Protein AF-A0A2V8AZS6-F1 (afdb_monomer)

Nearest PDB structures (foldseek):
  8u86-assembly1_A  TM=3.873E-01  e=1.190E+00  Homo sapiens
  9ceo-assembly1_I  TM=1.551E-01  e=9.868E+00  Caulobacter vibrioides NA1000

Radius of gyration: 21.49 Å; Cα contacts (8 Å, |Δi|>4): 278; chains: 1; bounding box: 56×34×66 Å

Solvent-accessible surface area (backbone atoms only — not comparable to full-atom values): 15026 Å² total; per-residue (Å²): 110,68,68,33,53,53,41,44,53,50,49,56,51,32,51,48,51,28,50,55,46,45,50,54,53,52,51,55,35,70,66,14,47,87,57,78,59,74,75,66,51,70,63,27,50,56,48,30,49,39,45,60,77,64,29,42,62,50,24,75,79,40,52,69,65,20,51,23,48,47,35,37,54,54,28,54,61,66,42,46,63,57,51,52,46,54,50,32,36,47,57,67,74,47,75,55,73,84,37,72,66,42,49,53,52,55,58,67,42,50,65,40,37,54,42,23,39,54,15,40,50,54,52,45,46,41,55,76,70,66,48,55,77,51,56,52,95,64,72,62,63,68,62,50,54,49,39,52,48,55,43,47,44,34,50,41,58,62,41,57,83,74,34,56,59,93,38,71,70,17,42,51,40,52,52,50,38,51,51,50,50,46,51,46,53,32,42,28,59,74,39,52,58,24,21,77,71,41,38,61,56,49,52,40,50,47,72,93,60,84,79,85,78,77,86,81,51,80,92,82,47,88,84,77,73,91,49,64,71,63,36,37,19,49,56,51,51,50,27,54,34,48,65,65,72,24,60,63,34,76,71,27,68,53,36,73,70,73,42,90,62,47,63,48,58,53,40,50,52,54,34,60,77,71,108

Structure (mmCIF, N/CA/C/O backbone):
data_AF-A0A2V8AZS6-F1
#
_entry.id   AF-A0A2V8AZS6-F1
#
loop_
_atom_site.group_PDB
_atom_site.id
_atom_site.type_symbol
_atom_site.label_atom_id
_atom_site.label_alt_id
_atom_site.label_comp_id
_atom_site.label_asym_id
_atom_site.label_entity_id
_atom_site.label_seq_id
_atom_site.pdbx_PDB_ins_code
_atom_site.Cartn_x
_atom_site.Cartn_y
_atom_site.Cartn_z
_atom_site.occupancy
_atom_site.B_iso_or_equiv
_atom_site.auth_seq_id
_atom_site.auth_comp_id
_atom_site.auth_asym_id
_atom_site.auth_atom_id
_atom_site.pdbx_PDB_model_num
ATOM 1 N N . MET A 1 1 ? 24.125 9.381 -18.668 1.00 81.00 1 MET A N 1
ATOM 2 C CA . MET A 1 1 ? 24.351 10.185 -17.443 1.00 81.00 1 MET A CA 1
ATOM 3 C C . MET A 1 1 ? 23.140 11.038 -17.073 1.00 81.00 1 MET A C 1
ATOM 5 O O . MET A 1 1 ? 22.644 10.861 -15.973 1.00 81.00 1 MET A O 1
ATOM 9 N N . ILE A 1 2 ? 22.605 11.886 -17.966 1.00 93.19 2 ILE A N 1
ATOM 10 C CA . ILE A 1 2 ? 21.431 12.736 -17.656 1.00 93.19 2 ILE A CA 1
ATOM 11 C C . ILE A 1 2 ? 20.206 11.939 -17.150 1.00 93.19 2 ILE A C 1
ATOM 13 O O . ILE A 1 2 ? 19.691 12.303 -16.096 1.00 93.19 2 ILE A O 1
ATOM 17 N N . PRO A 1 3 ? 19.765 10.834 -17.794 1.00 93.56 3 PRO A N 1
ATOM 18 C CA . PRO A 1 3 ? 18.590 10.081 -17.331 1.00 93.56 3 PRO A CA 1
ATOM 19 C C . PRO A 1 3 ? 18.745 9.529 -15.907 1.00 93.56 3 PRO A C 1
ATOM 21 O O . PRO A 1 3 ? 17.814 9.592 -15.114 1.00 93.56 3 PRO A O 1
ATOM 24 N N . VAL A 1 4 ? 19.949 9.063 -15.564 1.00 96.19 4 VAL A N 1
ATOM 25 C CA . VAL A 1 4 ? 20.281 8.550 -14.227 1.00 96.19 4 VAL A CA 1
ATOM 26 C C . VAL A 1 4 ? 20.228 9.667 -13.185 1.00 96.19 4 VAL A C 1
ATOM 28 O O . VAL A 1 4 ? 19.645 9.482 -12.123 1.00 96.19 4 VAL A O 1
ATOM 31 N N . LEU A 1 5 ? 20.773 10.851 -13.490 1.00 97.19 5 LEU A N 1
ATOM 32 C CA . LEU A 1 5 ? 20.708 12.007 -12.584 1.00 97.19 5 LEU A CA 1
ATOM 33 C C . LEU A 1 5 ? 19.267 12.469 -12.345 1.00 97.19 5 LEU A C 1
ATOM 35 O O . LEU A 1 5 ? 18.890 12.747 -11.208 1.00 97.19 5 LEU A O 1
ATOM 39 N N . VAL A 1 6 ? 18.450 12.508 -13.402 1.00 97.69 6 VAL A N 1
ATOM 40 C CA . VAL A 1 6 ? 17.016 12.808 -13.290 1.00 97.69 6 VAL A CA 1
ATOM 41 C C . VAL A 1 6 ? 16.320 11.762 -12.420 1.00 97.69 6 VAL A C 1
ATOM 43 O O . VAL A 1 6 ? 15.543 12.123 -11.538 1.00 97.69 6 VAL A O 1
ATOM 46 N N . PHE A 1 7 ? 16.626 10.478 -12.617 1.00 97.56 7 PHE A N 1
ATOM 47 C CA . PHE A 1 7 ? 16.038 9.406 -11.822 1.00 97.56 7 PHE A CA 1
ATOM 48 C C . PHE A 1 7 ? 16.417 9.504 -10.340 1.00 97.56 7 PHE A C 1
ATOM 50 O O . PHE A 1 7 ? 15.541 9.406 -9.485 1.00 97.56 7 PHE A O 1
ATOM 57 N N . TRP A 1 8 ? 17.687 9.782 -10.029 1.00 97.75 8 TRP A N 1
ATOM 58 C CA . TRP A 1 8 ? 18.148 10.045 -8.662 1.00 97.75 8 TRP A CA 1
ATOM 59 C C . TRP A 1 8 ? 17.422 11.220 -8.017 1.00 97.75 8 TRP A C 1
ATOM 61 O O . TRP A 1 8 ? 16.952 11.098 -6.887 1.00 97.75 8 TRP A O 1
ATOM 71 N N . LEU A 1 9 ? 17.301 12.341 -8.732 1.00 98.00 9 LEU A N 1
ATOM 72 C CA . LEU A 1 9 ? 16.597 13.520 -8.236 1.00 98.00 9 LEU A CA 1
ATOM 73 C C . LEU A 1 9 ? 15.145 13.180 -7.879 1.00 98.00 9 LEU A C 1
ATOM 75 O O . LEU A 1 9 ? 14.698 13.473 -6.771 1.00 98.00 9 LEU A O 1
ATOM 79 N N . LEU A 1 10 ? 14.426 12.519 -8.790 1.00 98.00 10 LEU A N 1
ATOM 80 C CA . LEU A 1 10 ? 13.051 12.086 -8.546 1.00 98.00 10 LEU A CA 1
ATOM 81 C C . LEU A 1 10 ? 12.988 11.116 -7.363 1.00 98.00 10 LEU A C 1
ATOM 83 O O . LEU A 1 10 ? 12.191 11.318 -6.451 1.00 98.00 10 LEU A O 1
ATOM 87 N N . PHE A 1 11 ? 13.853 10.104 -7.331 1.00 97.44 11 PHE A N 1
ATOM 88 C CA . PHE A 1 11 ? 13.894 9.131 -6.246 1.00 97.44 11 PHE A CA 1
ATOM 89 C C . PHE A 1 11 ? 14.060 9.804 -4.879 1.00 97.44 11 PHE A C 1
ATOM 91 O O . PHE A 1 11 ? 13.261 9.535 -3.985 1.00 97.44 11 PHE A O 1
ATOM 98 N N . VAL A 1 12 ? 15.018 10.729 -4.737 1.00 97.88 12 VAL A N 1
ATOM 99 C CA . VAL A 1 12 ? 15.258 11.486 -3.496 1.00 97.88 12 VAL A CA 1
ATOM 100 C C . VAL A 1 12 ? 14.040 12.329 -3.099 1.00 97.88 12 VAL A C 1
ATOM 102 O O . VAL A 1 12 ? 13.664 12.351 -1.926 1.00 97.88 12 VAL A O 1
ATOM 105 N N . ILE A 1 13 ? 13.377 12.978 -4.060 1.00 97.88 13 ILE A N 1
ATOM 106 C CA . ILE A 1 13 ? 12.158 13.758 -3.802 1.00 97.88 13 ILE A CA 1
ATOM 107 C C . ILE A 1 13 ? 11.032 12.850 -3.285 1.00 97.88 13 ILE A C 1
ATOM 109 O O . ILE A 1 13 ? 10.447 13.122 -2.234 1.00 97.88 13 ILE A O 1
ATOM 113 N N . PHE A 1 14 ? 10.735 11.756 -3.991 1.00 97.75 14 PHE A N 1
ATOM 114 C CA . PHE A 1 14 ? 9.623 10.870 -3.645 1.00 97.75 14 PHE A CA 1
ATOM 115 C C . PHE A 1 14 ? 9.885 10.078 -2.356 1.00 97.75 14 PHE A C 1
ATOM 117 O O . PHE A 1 14 ? 8.966 9.929 -1.548 1.00 97.75 14 PHE A O 1
ATOM 124 N N . ILE A 1 15 ? 11.119 9.617 -2.107 1.00 96.38 15 ILE A N 1
ATOM 125 C CA . ILE A 1 15 ? 11.465 8.935 -0.849 1.00 96.38 15 ILE A CA 1
ATOM 126 C C . ILE A 1 15 ? 11.462 9.910 0.332 1.00 96.38 15 ILE A C 1
ATOM 128 O O . ILE A 1 15 ? 11.002 9.551 1.414 1.00 96.38 15 ILE A O 1
ATOM 132 N N . GLY A 1 16 ? 11.890 11.161 0.128 1.00 97.06 16 GLY A N 1
ATOM 133 C CA . GLY A 1 16 ? 11.791 12.218 1.132 1.00 97.06 16 GLY A CA 1
ATOM 134 C C . GLY A 1 16 ? 10.335 12.524 1.491 1.00 97.06 16 GLY A C 1
ATOM 135 O O . GLY A 1 16 ? 9.981 12.565 2.671 1.00 97.06 16 GLY A O 1
ATOM 136 N N . ALA A 1 17 ? 9.464 12.649 0.484 1.00 96.56 17 ALA A N 1
ATOM 137 C CA . ALA A 1 17 ? 8.027 12.825 0.682 1.00 96.56 17 ALA A CA 1
ATOM 138 C C . ALA A 1 17 ? 7.394 11.626 1.408 1.00 96.56 17 ALA A C 1
ATOM 140 O O . ALA A 1 17 ? 6.598 11.815 2.329 1.00 96.56 17 ALA A O 1
ATOM 141 N N . PHE A 1 18 ? 7.763 10.396 1.040 1.00 95.75 18 PHE A N 1
ATOM 142 C CA . PHE A 1 18 ? 7.337 9.187 1.745 1.00 95.75 18 PHE A CA 1
ATOM 143 C C . PHE A 1 18 ? 7.766 9.218 3.219 1.00 95.75 18 PHE A C 1
ATOM 145 O O . PHE A 1 18 ? 6.928 9.087 4.113 1.00 95.75 18 PHE A O 1
ATOM 152 N N . ALA A 1 19 ? 9.053 9.460 3.483 1.00 96.19 19 ALA A N 1
ATOM 153 C CA . ALA A 1 19 ? 9.620 9.466 4.827 1.00 96.19 19 ALA A CA 1
ATOM 154 C C . ALA A 1 19 ? 8.982 10.540 5.719 1.00 96.19 19 ALA A C 1
ATOM 156 O O . ALA A 1 19 ? 8.618 10.252 6.858 1.00 96.19 19 ALA A O 1
ATOM 157 N N . ALA A 1 20 ? 8.768 11.753 5.199 1.00 95.81 20 ALA A N 1
ATOM 158 C CA . ALA A 1 20 ? 8.112 12.833 5.934 1.00 95.81 20 ALA A CA 1
ATOM 159 C C . ALA A 1 20 ? 6.675 12.466 6.345 1.00 95.81 20 ALA A C 1
ATOM 161 O O . ALA A 1 20 ? 6.245 12.734 7.470 1.00 95.81 20 ALA A O 1
ATOM 162 N N . GLN A 1 21 ? 5.933 11.815 5.449 1.00 94.75 21 GLN A N 1
ATOM 163 C CA . GLN A 1 21 ? 4.554 11.406 5.698 1.00 94.75 21 GLN A CA 1
ATOM 164 C C . GLN A 1 21 ? 4.431 10.233 6.670 1.00 94.75 21 GLN A C 1
ATOM 166 O O . GLN A 1 21 ? 3.505 10.214 7.488 1.00 94.75 21 GLN A O 1
ATOM 171 N N . VAL A 1 22 ? 5.355 9.274 6.601 1.00 94.62 22 VAL A N 1
ATOM 172 C CA . VAL A 1 22 ? 5.460 8.194 7.587 1.00 94.62 22 VAL A CA 1
ATOM 173 C C . VAL A 1 22 ? 5.840 8.775 8.947 1.00 94.62 22 VAL A C 1
ATOM 175 O O . VAL A 1 22 ? 5.171 8.485 9.936 1.00 94.62 22 VAL A O 1
ATOM 178 N N . ALA A 1 23 ? 6.835 9.664 9.003 1.00 95.38 23 ALA A N 1
ATOM 179 C CA . ALA A 1 23 ? 7.272 10.300 10.242 1.00 95.38 23 ALA A CA 1
ATOM 180 C C . ALA A 1 23 ? 6.139 11.079 10.927 1.00 95.38 23 ALA A C 1
ATOM 182 O O . ALA A 1 23 ? 5.989 10.980 12.142 1.00 95.38 23 ALA A O 1
ATOM 183 N N . ARG A 1 24 ? 5.301 11.803 10.168 1.00 94.06 24 ARG A N 1
ATOM 184 C CA . ARG A 1 24 ? 4.122 12.496 10.718 1.00 94.06 24 ARG A CA 1
ATOM 185 C C . ARG A 1 24 ? 3.170 11.526 11.425 1.00 94.06 24 ARG A C 1
ATOM 187 O O . ARG A 1 24 ? 2.795 11.770 12.566 1.00 94.06 24 ARG A O 1
ATOM 194 N N . ARG A 1 25 ? 2.835 10.405 10.782 1.00 93.69 25 ARG A N 1
ATOM 195 C CA . ARG A 1 25 ? 1.920 9.389 11.336 1.00 93.69 25 ARG A CA 1
ATOM 196 C C . ARG A 1 25 ? 2.516 8.668 12.540 1.00 93.69 25 ARG A C 1
ATOM 198 O O . ARG A 1 25 ? 1.833 8.484 13.540 1.00 93.69 25 ARG A O 1
ATOM 205 N N . VAL A 1 26 ? 3.802 8.325 12.477 1.00 93.94 26 VAL A N 1
ATOM 206 C CA . VAL A 1 26 ? 4.524 7.719 13.604 1.00 93.94 26 VAL A CA 1
ATOM 207 C C . VAL A 1 26 ? 4.550 8.663 14.807 1.00 93.94 26 VAL A C 1
ATOM 209 O O . VAL A 1 26 ? 4.284 8.219 15.917 1.00 93.94 26 VAL A O 1
ATOM 212 N N . ARG A 1 27 ? 4.787 9.968 14.609 1.00 95.62 27 ARG A N 1
ATOM 213 C CA . ARG A 1 27 ? 4.737 10.958 15.701 1.00 95.62 27 ARG A CA 1
ATOM 214 C C . ARG A 1 27 ? 3.369 11.009 16.380 1.00 95.62 27 ARG A C 1
ATOM 216 O O . ARG A 1 27 ? 3.329 11.072 17.601 1.00 95.62 27 ARG A O 1
ATOM 223 N N . LEU A 1 28 ? 2.275 10.935 15.620 1.00 94.69 28 LEU A N 1
ATOM 224 C CA . LEU A 1 28 ? 0.918 10.903 16.183 1.00 94.69 28 LEU A CA 1
ATOM 225 C C . LEU A 1 28 ? 0.679 9.645 17.026 1.00 94.69 28 LEU A C 1
ATOM 227 O O . LEU A 1 28 ? 0.157 9.736 18.131 1.00 94.69 28 LEU A O 1
ATOM 231 N N . ILE A 1 29 ? 1.124 8.482 16.542 1.00 94.19 29 ILE A N 1
ATOM 232 C CA . ILE A 1 29 ? 1.019 7.215 17.281 1.00 94.19 29 ILE A CA 1
ATOM 233 C C . ILE A 1 29 ? 1.839 7.259 18.579 1.00 94.19 29 ILE A C 1
ATOM 235 O O . ILE A 1 29 ? 1.382 6.760 19.602 1.00 94.19 29 ILE A O 1
ATOM 239 N N . LEU A 1 30 ? 3.039 7.847 18.540 1.00 94.56 30 LEU A N 1
ATOM 240 C CA . LEU A 1 30 ? 3.927 7.957 19.703 1.00 94.56 30 LEU A CA 1
ATOM 241 C C . LEU A 1 30 ? 3.480 9.023 20.714 1.00 94.56 30 LEU A C 1
ATOM 243 O O . LEU A 1 30 ? 3.842 8.927 21.882 1.00 94.56 30 LEU A O 1
ATOM 247 N N . ALA A 1 31 ? 2.731 10.039 20.280 1.00 95.31 31 ALA A N 1
ATOM 248 C CA . ALA A 1 31 ? 2.201 11.084 21.156 1.00 95.31 31 ALA A CA 1
ATOM 249 C C . ALA A 1 31 ? 0.930 10.653 21.913 1.00 95.31 31 ALA A C 1
ATOM 251 O O . ALA A 1 31 ? 0.584 11.266 22.923 1.00 95.31 31 ALA A O 1
ATOM 252 N N . ALA A 1 32 ? 0.246 9.613 21.435 1.00 95.19 32 ALA A N 1
ATOM 253 C CA . ALA A 1 32 ? -0.908 9.009 22.087 1.00 95.19 32 ALA A CA 1
ATOM 254 C C . ALA A 1 32 ? -0.497 8.103 23.270 1.00 95.19 32 ALA A C 1
ATOM 256 O O . ALA A 1 32 ? 0.543 7.439 23.194 1.00 95.19 32 ALA A O 1
ATOM 257 N N . PRO A 1 33 ? -1.306 8.003 24.347 1.00 94.25 33 PRO A N 1
ATOM 258 C CA . PRO A 1 33 ? -1.068 7.053 25.431 1.00 94.25 33 PRO A CA 1
ATOM 259 C C . PRO A 1 33 ? -0.883 5.628 24.911 1.00 94.25 33 PRO A C 1
ATOM 261 O O . PRO A 1 33 ? -1.667 5.141 24.095 1.00 94.25 33 PRO A O 1
ATOM 264 N N . ASN A 1 34 ? 0.157 4.940 25.380 1.00 94.75 34 ASN A N 1
ATOM 265 C CA . ASN A 1 34 ? 0.472 3.610 24.878 1.00 94.75 34 ASN A CA 1
ATOM 266 C C . ASN A 1 34 ? -0.563 2.576 25.348 1.00 94.75 34 ASN A C 1
ATOM 268 O O . ASN A 1 34 ? -0.578 2.187 26.513 1.00 94.75 34 ASN A O 1
ATOM 272 N N . THR A 1 35 ? -1.381 2.084 24.419 1.00 91.94 35 THR A N 1
ATOM 273 C CA . THR A 1 35 ? -2.387 1.040 24.664 1.00 91.94 35 THR A CA 1
ATOM 274 C C . THR A 1 35 ? -2.094 -0.244 23.885 1.00 91.94 35 THR A C 1
ATOM 276 O O . THR A 1 35 ? -2.991 -1.058 23.649 1.00 91.94 35 THR A O 1
ATOM 279 N N . PHE A 1 36 ? -0.855 -0.434 23.423 1.00 93.06 36 PHE A N 1
ATOM 280 C CA . PHE A 1 36 ? -0.464 -1.658 22.734 1.00 93.06 36 PHE A CA 1
ATOM 281 C C . PHE A 1 36 ? -0.379 -2.837 23.704 1.00 93.06 36 PHE A C 1
ATOM 283 O O . PHE A 1 36 ? 0.217 -2.746 24.773 1.00 93.06 36 PHE A O 1
ATOM 290 N N . ASN A 1 37 ? -0.945 -3.971 23.292 1.00 90.12 37 ASN A N 1
ATOM 291 C CA . ASN A 1 37 ? -0.900 -5.216 24.045 1.00 90.12 37 ASN A CA 1
ATOM 292 C C . ASN A 1 37 ? -0.522 -6.373 23.109 1.00 90.12 37 ASN A C 1
ATOM 294 O O . ASN A 1 37 ? -1.102 -6.528 22.029 1.00 90.12 37 ASN A O 1
ATOM 298 N N . VAL A 1 38 ? 0.466 -7.160 23.537 1.00 93.06 38 VAL A N 1
ATOM 299 C CA . VAL A 1 38 ? 1.049 -8.298 22.812 1.00 93.06 38 VAL A CA 1
ATOM 300 C C . VAL A 1 38 ? 0.931 -9.612 23.595 1.00 93.06 38 VAL A C 1
ATOM 302 O O . VAL A 1 38 ? 1.671 -10.556 23.339 1.00 93.06 38 VAL A O 1
ATOM 305 N N . ASP A 1 39 ? -0.002 -9.695 24.546 1.00 91.62 39 ASP A N 1
ATOM 306 C CA . ASP A 1 39 ? -0.352 -10.932 25.246 1.00 91.62 39 ASP A CA 1
ATOM 307 C C . ASP A 1 39 ? -0.732 -12.061 24.271 1.00 91.62 39 ASP A C 1
ATOM 309 O O . ASP A 1 39 ? -1.107 -11.823 23.125 1.00 91.62 39 ASP A O 1
ATOM 313 N N . ARG A 1 40 ? -0.671 -13.323 24.713 1.00 92.56 40 ARG A N 1
ATOM 314 C CA . ARG A 1 40 ? -1.147 -14.478 23.917 1.00 92.56 40 ARG A CA 1
ATOM 315 C C . ARG A 1 40 ? -0.587 -14.505 22.484 1.00 92.56 40 ARG A C 1
ATOM 317 O O . ARG A 1 40 ? -1.317 -14.717 21.510 1.00 92.56 40 ARG A O 1
ATOM 324 N N . ILE A 1 41 ? 0.731 -14.329 22.366 1.00 95.06 41 ILE A N 1
ATOM 325 C CA . ILE A 1 41 ? 1.463 -14.215 21.093 1.00 95.06 41 ILE A CA 1
ATOM 326 C C . ILE A 1 41 ? 1.103 -15.334 20.108 1.00 95.06 41 ILE A C 1
ATOM 328 O O . ILE A 1 41 ? 0.863 -15.048 18.940 1.00 95.06 41 ILE A O 1
ATOM 332 N N . ALA A 1 42 ? 0.993 -16.588 20.561 1.00 95.19 42 ALA A N 1
ATOM 333 C CA . ALA A 1 42 ? 0.664 -17.721 19.689 1.00 95.19 42 ALA A CA 1
ATOM 334 C C . ALA A 1 42 ? -0.697 -17.559 18.981 1.00 95.19 42 ALA A C 1
ATOM 336 O O . ALA A 1 42 ? -0.810 -17.785 17.776 1.00 95.19 42 ALA A O 1
ATOM 337 N N . VAL A 1 43 ? -1.721 -17.093 19.705 1.00 94.38 43 VAL A N 1
ATOM 338 C CA . VAL A 1 43 ? -3.063 -16.848 19.148 1.00 94.38 43 VAL A CA 1
ATOM 339 C C . VAL A 1 43 ? -3.026 -15.693 18.146 1.00 94.38 43 VAL A C 1
ATOM 341 O O . VAL A 1 43 ? -3.629 -15.772 17.071 1.00 94.38 43 VAL A O 1
ATOM 344 N N . ARG A 1 44 ? -2.291 -14.624 18.472 1.00 95.19 44 ARG A N 1
ATOM 345 C CA . ARG A 1 44 ? -2.115 -13.456 17.597 1.00 95.19 44 ARG A CA 1
ATOM 346 C C . ARG A 1 44 ? -1.348 -13.809 16.327 1.00 95.19 44 ARG A C 1
ATOM 348 O O . ARG A 1 44 ? -1.780 -13.418 15.249 1.00 95.19 44 ARG A O 1
ATOM 355 N N . ALA A 1 45 ? -0.277 -14.593 16.434 1.00 96.00 45 ALA A N 1
ATOM 356 C CA . ALA A 1 45 ? 0.518 -15.065 15.305 1.00 96.00 45 ALA A CA 1
ATOM 357 C C . ALA A 1 45 ? -0.297 -15.979 14.378 1.00 96.00 45 ALA A C 1
ATOM 359 O O . ALA A 1 45 ? -0.295 -15.775 13.167 1.00 96.00 45 ALA A O 1
ATOM 360 N N . GLY A 1 46 ? -1.069 -16.924 14.930 1.00 96.31 46 GLY A N 1
ATOM 361 C CA . GLY A 1 46 ? -1.961 -17.776 14.135 1.00 96.31 46 GLY A CA 1
ATOM 362 C C . GLY A 1 46 ? -3.016 -16.970 13.370 1.00 96.31 46 GLY A C 1
ATOM 363 O O . GLY A 1 46 ? -3.235 -17.193 12.177 1.00 96.31 46 GLY A O 1
ATOM 364 N N . ARG A 1 47 ? -3.626 -15.970 14.024 1.00 95.44 47 ARG A N 1
ATOM 365 C CA . ARG A 1 47 ? -4.538 -15.023 13.365 1.00 95.44 47 ARG A CA 1
ATOM 366 C C . ARG A 1 47 ? -3.829 -14.212 12.289 1.00 95.44 47 ARG A C 1
ATOM 368 O O . ARG A 1 47 ? -4.369 -14.069 11.201 1.00 95.44 47 ARG A O 1
ATOM 375 N N . TRP A 1 48 ? -2.647 -13.687 12.589 1.00 96.38 48 TRP A N 1
ATOM 376 C CA . TRP A 1 48 ? -1.859 -12.889 11.660 1.00 96.38 48 TRP A CA 1
ATOM 377 C C . TRP A 1 48 ? -1.535 -13.675 10.391 1.00 96.38 48 TRP A C 1
ATOM 379 O O . TRP A 1 48 ? -1.816 -13.197 9.298 1.00 96.38 48 TRP A O 1
ATOM 389 N N . LEU A 1 49 ? -1.053 -14.914 10.522 1.00 96.94 49 LEU A N 1
ATOM 390 C CA . LEU A 1 49 ? -0.776 -15.788 9.379 1.00 96.94 49 LEU A CA 1
ATOM 391 C C .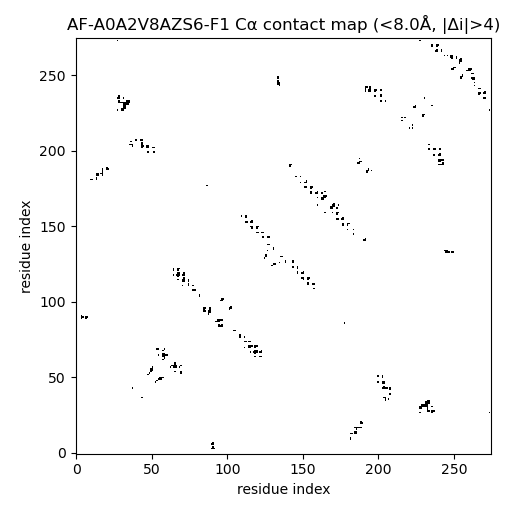 LEU A 1 49 ? -2.038 -16.026 8.540 1.00 96.94 49 LEU A C 1
ATOM 393 O O . LEU A 1 49 ? -2.014 -15.855 7.322 1.00 96.94 49 LEU A O 1
ATOM 397 N N . GLY A 1 50 ? -3.156 -16.369 9.187 1.00 96.94 50 GLY A N 1
ATOM 398 C CA . GLY A 1 50 ? -4.425 -16.609 8.501 1.00 96.94 50 GLY A CA 1
ATOM 399 C C . GLY A 1 50 ? -4.986 -15.369 7.800 1.00 96.94 50 GLY A C 1
ATOM 400 O O . GLY A 1 50 ? -5.408 -15.443 6.647 1.00 96.94 50 GLY A O 1
ATOM 401 N N . ASP A 1 51 ? -4.996 -14.224 8.475 1.00 95.56 51 ASP A N 1
ATOM 402 C CA . ASP A 1 51 ? -5.678 -13.021 7.997 1.00 95.56 51 ASP A CA 1
ATOM 403 C C . ASP A 1 51 ? -4.806 -12.168 7.064 1.00 95.56 51 ASP A C 1
ATOM 405 O O . ASP A 1 51 ? -5.351 -11.536 6.161 1.00 95.56 51 ASP A O 1
ATOM 409 N N . VAL A 1 52 ? -3.478 -12.168 7.233 1.00 95.69 52 VAL A N 1
ATOM 410 C CA . VAL A 1 52 ? -2.543 -11.376 6.414 1.00 95.69 52 VAL A CA 1
ATOM 411 C C . VAL A 1 52 ? -2.064 -12.170 5.201 1.00 95.69 52 VAL A C 1
ATOM 413 O O . VAL A 1 52 ? -2.306 -11.745 4.072 1.00 95.69 52 VAL A O 1
ATOM 416 N N . LEU A 1 53 ? -1.426 -13.330 5.407 1.00 95.75 53 LEU A N 1
ATOM 417 C CA . LEU A 1 53 ? -0.853 -14.110 4.301 1.00 95.75 53 LEU A CA 1
ATOM 418 C C . LEU A 1 53 ? -1.941 -14.837 3.508 1.00 95.75 53 LEU A C 1
ATOM 420 O O . LEU A 1 53 ? -2.015 -14.717 2.287 1.00 95.75 53 LEU A O 1
ATOM 424 N N . PHE A 1 54 ? -2.826 -15.555 4.201 1.00 96.12 54 PHE A N 1
ATOM 425 C CA . PHE A 1 54 ? -3.883 -16.328 3.543 1.00 96.12 54 PHE A CA 1
ATOM 426 C C . PHE A 1 54 ? -5.148 -15.519 3.255 1.00 96.12 54 PHE A C 1
ATOM 428 O O . PHE A 1 54 ? -6.094 -16.062 2.687 1.00 96.12 54 PHE A O 1
ATOM 435 N N . GLN A 1 55 ? -5.189 -14.232 3.631 1.00 95.12 55 GLN A N 1
ATOM 436 C CA . GLN A 1 55 ? -6.336 -13.344 3.397 1.00 95.12 55 GLN A CA 1
ATOM 437 C C . GLN A 1 55 ? -7.669 -13.956 3.883 1.00 95.12 55 GLN A C 1
ATOM 439 O O . GLN A 1 55 ? -8.742 -13.618 3.371 1.00 95.12 55 GLN A O 1
ATOM 444 N N . ARG A 1 56 ? -7.617 -14.862 4.877 1.00 95.12 56 ARG A N 1
ATOM 445 C CA . ARG A 1 56 ? -8.712 -15.763 5.272 1.00 95.12 56 ARG A CA 1
ATOM 446 C C . ARG A 1 56 ? -9.987 -14.986 5.548 1.00 95.12 56 ARG A C 1
ATOM 448 O O . ARG A 1 56 ? -11.025 -15.252 4.948 1.00 95.12 56 ARG A O 1
ATOM 455 N N . ARG A 1 57 ? -9.910 -13.984 6.422 1.00 90.75 57 ARG A N 1
ATOM 456 C CA . ARG A 1 57 ? -11.055 -13.137 6.768 1.00 90.75 57 ARG A CA 1
ATOM 457 C C . ARG A 1 57 ? -11.567 -12.313 5.587 1.00 90.75 57 ARG A C 1
ATOM 459 O O . ARG A 1 57 ? -12.774 -12.109 5.438 1.00 90.75 57 ARG A O 1
ATOM 466 N N . THR A 1 58 ? -10.666 -11.829 4.735 1.00 91.50 58 THR A N 1
ATOM 467 C CA . THR A 1 58 ? -11.040 -11.018 3.576 1.00 91.50 58 THR A CA 1
ATOM 468 C C . THR A 1 58 ? -11.877 -11.832 2.591 1.00 91.50 58 THR A C 1
ATOM 470 O O . THR A 1 58 ? -12.915 -11.333 2.149 1.00 91.50 58 THR A O 1
ATOM 473 N N . ILE A 1 59 ? -11.456 -13.074 2.326 1.00 95.69 59 ILE A N 1
ATOM 474 C CA . ILE A 1 59 ? -12.090 -14.032 1.412 1.00 95.69 59 ILE A CA 1
ATOM 475 C C . ILE A 1 59 ? -13.385 -14.595 2.002 1.00 95.69 59 ILE A C 1
ATOM 477 O O . ILE A 1 59 ? -14.419 -14.514 1.349 1.00 95.69 59 ILE A O 1
ATOM 481 N N . LEU A 1 60 ? -13.365 -15.106 3.237 1.00 94.25 60 LEU A N 1
ATOM 482 C CA . LEU A 1 60 ? -14.531 -15.783 3.822 1.00 94.25 60 LEU A CA 1
ATOM 483 C C . LEU A 1 60 ? -15.742 -14.859 3.989 1.00 94.25 60 LEU A C 1
ATOM 485 O O . LEU A 1 60 ? -16.864 -15.270 3.721 1.00 94.25 60 LEU A O 1
ATOM 489 N N . GLU A 1 61 ? -15.538 -13.605 4.401 1.00 90.44 61 GLU A N 1
ATOM 490 C CA . GLU A 1 61 ? -16.661 -12.676 4.587 1.00 90.44 61 GLU A CA 1
ATOM 491 C C . GLU A 1 61 ? -17.178 -12.098 3.256 1.00 90.44 61 GLU A C 1
ATOM 493 O O . GLU A 1 61 ? -18.338 -11.700 3.167 1.00 90.44 61 GLU A O 1
ATOM 498 N N . ARG A 1 62 ? -16.323 -11.973 2.226 1.00 91.44 62 ARG A N 1
ATOM 499 C CA . ARG A 1 62 ? -16.695 -11.422 0.909 1.00 91.44 62 ARG A CA 1
ATOM 500 C C . ARG A 1 62 ? -15.882 -12.089 -0.215 1.00 91.44 62 ARG A C 1
ATOM 502 O O . ARG A 1 62 ? -14.890 -11.500 -0.650 1.00 91.44 62 ARG A O 1
ATOM 509 N N . PRO A 1 63 ? -16.314 -13.252 -0.739 1.00 94.06 63 PRO A N 1
ATOM 510 C CA . PRO A 1 63 ? -15.497 -14.090 -1.622 1.00 94.06 63 PRO A CA 1
ATOM 511 C C . PRO A 1 63 ? -14.958 -13.376 -2.862 1.00 94.06 63 PRO A C 1
ATOM 513 O O . PRO A 1 63 ? -13.752 -13.352 -3.072 1.00 94.06 63 PRO A O 1
ATOM 516 N N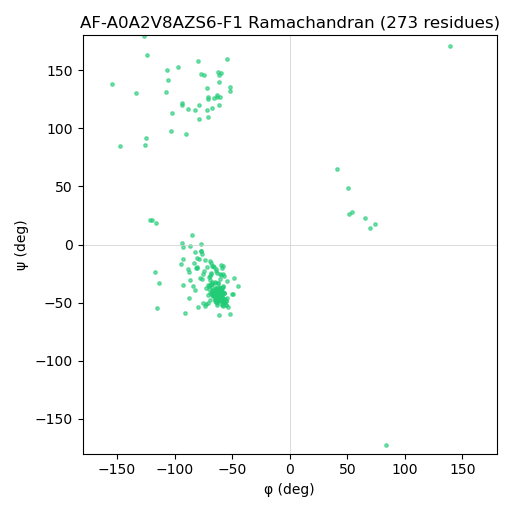 . ILE A 1 64 ? -15.821 -12.716 -3.642 1.00 94.00 64 ILE A N 1
ATOM 517 C CA . ILE A 1 64 ? -15.419 -12.067 -4.902 1.00 94.00 64 ILE A CA 1
ATOM 518 C C . ILE A 1 64 ? -14.371 -10.959 -4.681 1.00 94.00 64 ILE A C 1
ATOM 520 O O . ILE A 1 64 ? -13.260 -11.076 -5.203 1.00 94.00 64 ILE A O 1
ATOM 524 N N . PRO A 1 65 ? -14.648 -9.888 -3.903 1.00 93.75 65 PRO A N 1
ATOM 525 C CA . PRO A 1 65 ? -13.643 -8.854 -3.672 1.00 93.75 65 PRO A CA 1
ATOM 526 C C . PRO A 1 65 ? -12.469 -9.358 -2.823 1.00 93.75 65 PRO A C 1
ATOM 528 O O . PRO A 1 65 ? -11.389 -8.787 -2.909 1.00 93.75 65 PRO A O 1
ATOM 531 N N . GLY A 1 66 ? -12.655 -10.398 -2.006 1.00 95.31 66 GLY A N 1
ATOM 532 C CA . GLY A 1 66 ? -11.587 -10.987 -1.206 1.00 95.31 66 GLY A CA 1
ATOM 533 C C . GLY A 1 66 ? -10.570 -11.752 -2.044 1.00 95.31 66 GLY A C 1
ATOM 534 O O . GLY A 1 66 ? -9.375 -11.547 -1.859 1.00 95.31 66 GLY A O 1
ATOM 535 N N . VAL A 1 67 ? -11.021 -12.555 -3.010 1.00 97.69 67 VAL A N 1
ATOM 536 C CA . VAL A 1 67 ? -10.137 -13.211 -3.985 1.00 97.69 67 VAL A CA 1
ATOM 537 C C . VAL A 1 67 ? -9.456 -12.163 -4.858 1.00 97.69 67 VAL A C 1
ATOM 539 O O . VAL A 1 67 ? -8.237 -12.192 -4.986 1.00 97.69 67 VAL A O 1
ATOM 542 N N . ALA A 1 68 ? -10.200 -11.182 -5.379 1.00 97.69 68 ALA A N 1
ATOM 543 C CA . ALA A 1 68 ? -9.616 -10.091 -6.161 1.00 97.69 68 ALA A CA 1
ATOM 544 C C . ALA A 1 68 ? -8.527 -9.329 -5.378 1.00 97.69 68 ALA A C 1
ATOM 546 O O . ALA A 1 68 ? -7.460 -9.047 -5.917 1.00 97.69 68 ALA A O 1
ATOM 547 N N . HIS A 1 69 ? -8.758 -9.057 -4.089 1.00 95.69 69 HIS A N 1
ATOM 548 C CA . HIS A 1 69 ? -7.761 -8.456 -3.202 1.00 95.69 69 HIS A CA 1
ATOM 549 C C . HIS A 1 69 ? -6.543 -9.366 -2.987 1.00 95.69 69 HIS A C 1
ATOM 551 O O . HIS A 1 69 ? -5.414 -8.886 -3.020 1.00 95.69 69 HIS A O 1
ATOM 557 N N . ALA A 1 70 ? -6.747 -10.674 -2.806 1.00 97.38 70 ALA A N 1
ATOM 558 C CA . ALA A 1 70 ? -5.657 -11.633 -2.650 1.00 97.38 70 ALA A CA 1
ATOM 559 C C . ALA A 1 70 ? -4.769 -11.719 -3.904 1.00 97.38 70 ALA A C 1
ATOM 561 O O . ALA A 1 70 ? -3.548 -11.768 -3.767 1.00 97.38 70 ALA A O 1
ATOM 562 N N . LEU A 1 71 ? -5.358 -11.669 -5.107 1.00 98.12 71 LEU A N 1
ATOM 563 C CA . LEU A 1 71 ? -4.606 -11.621 -6.368 1.00 98.12 71 LEU A CA 1
ATOM 564 C C . LEU A 1 71 ? -3.712 -10.379 -6.440 1.00 98.12 71 LEU A C 1
ATOM 566 O O . LEU A 1 71 ? -2.537 -10.485 -6.781 1.00 98.12 71 LEU A O 1
ATOM 570 N N . VAL A 1 72 ? -4.252 -9.215 -6.067 1.00 97.38 72 VAL A N 1
ATOM 571 C CA . VAL A 1 72 ? -3.489 -7.961 -6.020 1.00 97.38 72 VAL A CA 1
ATOM 572 C C . VAL A 1 72 ? -2.360 -8.049 -4.986 1.00 97.38 72 VAL A C 1
ATOM 574 O O . VAL A 1 72 ? -1.212 -7.771 -5.320 1.00 97.38 72 VAL A O 1
ATOM 577 N N . PHE A 1 73 ? -2.651 -8.494 -3.759 1.00 96.88 73 PHE A N 1
ATOM 578 C CA . PHE A 1 73 ? -1.672 -8.621 -2.671 1.00 96.88 73 PHE A CA 1
ATOM 579 C C . PHE A 1 73 ? -0.491 -9.534 -3.032 1.00 96.88 73 PHE A C 1
ATOM 581 O O . PHE A 1 73 ? 0.665 -9.122 -2.934 1.00 96.88 73 PHE A O 1
ATOM 588 N N . TRP A 1 74 ? -0.770 -10.758 -3.488 1.00 97.25 74 TRP A N 1
ATOM 589 C CA . TRP A 1 74 ? 0.282 -11.704 -3.866 1.00 97.25 74 TRP A CA 1
ATOM 590 C C . TRP A 1 74 ? 1.022 -11.276 -5.130 1.00 97.25 74 TRP A C 1
ATOM 592 O O . TRP A 1 74 ? 2.220 -11.524 -5.242 1.00 97.25 74 TRP A O 1
ATOM 602 N N . GLY A 1 75 ? 0.347 -10.571 -6.039 1.00 97.62 75 GLY A N 1
ATOM 603 C CA . GLY A 1 75 ? 0.993 -9.900 -7.156 1.00 97.62 75 GLY A CA 1
ATOM 604 C C . GLY A 1 75 ? 2.037 -8.888 -6.697 1.00 97.62 75 GLY A C 1
ATOM 605 O O . GLY A 1 75 ? 3.184 -8.981 -7.113 1.00 97.62 75 GLY A O 1
ATOM 606 N N . PHE A 1 76 ? 1.699 -7.974 -5.784 1.00 95.50 76 PHE A N 1
ATOM 607 C CA . PHE A 1 76 ? 2.671 -7.011 -5.248 1.00 95.50 76 PHE A CA 1
ATOM 608 C C . PHE A 1 76 ? 3.889 -7.685 -4.608 1.00 95.50 76 PHE A C 1
ATOM 610 O O . PHE A 1 76 ? 5.014 -7.254 -4.851 1.00 95.50 76 PHE A O 1
ATOM 617 N N . ILE A 1 77 ? 3.682 -8.762 -3.842 1.00 96.50 77 ILE A N 1
ATOM 618 C CA . ILE A 1 77 ? 4.786 -9.551 -3.273 1.00 96.50 77 ILE A CA 1
ATOM 619 C C . ILE A 1 77 ? 5.649 -10.142 -4.392 1.00 96.50 77 ILE A C 1
ATOM 621 O O . ILE A 1 77 ? 6.871 -10.002 -4.366 1.00 96.50 77 ILE A O 1
ATOM 625 N N . ALA A 1 78 ? 5.025 -10.762 -5.395 1.00 97.56 78 ALA A N 1
ATOM 626 C CA . ALA A 1 78 ? 5.731 -11.358 -6.521 1.00 97.56 78 ALA A CA 1
ATOM 627 C C . ALA A 1 78 ? 6.527 -10.315 -7.323 1.00 97.56 78 ALA A C 1
ATOM 629 O O . ALA A 1 78 ? 7.642 -10.607 -7.739 1.00 97.56 78 ALA A O 1
ATOM 630 N N . PHE A 1 79 ? 5.998 -9.100 -7.493 1.00 98.31 79 PHE A N 1
ATOM 631 C CA . PHE A 1 79 ? 6.625 -7.995 -8.227 1.00 98.31 79 PHE A CA 1
ATOM 632 C C . PHE A 1 79 ? 7.660 -7.193 -7.423 1.00 98.31 79 PHE A C 1
ATOM 634 O O . PHE A 1 79 ? 8.342 -6.344 -8.006 1.00 98.31 79 PHE A O 1
ATOM 641 N N . ALA A 1 80 ? 7.817 -7.445 -6.120 1.00 96.62 80 ALA A N 1
ATOM 642 C CA . ALA A 1 80 ? 8.763 -6.706 -5.286 1.00 96.62 80 ALA A CA 1
ATOM 643 C C . ALA A 1 80 ? 10.202 -6.834 -5.813 1.00 96.62 80 ALA A C 1
ATOM 645 O O . ALA A 1 80 ? 10.871 -5.825 -6.020 1.00 96.62 80 ALA A O 1
ATOM 646 N N . GLY A 1 81 ? 10.640 -8.057 -6.137 1.00 96.81 81 GLY A N 1
ATOM 647 C CA . GLY A 1 81 ? 11.972 -8.300 -6.702 1.00 96.81 81 GLY A CA 1
ATOM 648 C C . GLY A 1 81 ? 12.168 -7.662 -8.080 1.00 96.81 81 GLY A C 1
ATOM 649 O O . GLY A 1 81 ? 13.217 -7.077 -8.339 1.00 96.81 81 GLY A O 1
ATOM 650 N N . TYR A 1 82 ? 11.150 -7.716 -8.947 1.00 97.50 82 TYR A N 1
ATOM 651 C CA . TYR A 1 82 ? 11.186 -7.073 -10.267 1.00 97.50 82 TYR A CA 1
ATOM 652 C C . TYR A 1 82 ? 11.385 -5.566 -10.127 1.00 97.50 82 TYR A C 1
ATOM 654 O O . TYR A 1 82 ? 12.282 -4.991 -10.738 1.00 97.50 82 TYR A O 1
ATOM 662 N N . THR A 1 83 ? 10.601 -4.954 -9.240 1.00 97.19 83 THR A N 1
ATOM 663 C CA . THR A 1 83 ? 10.681 -3.527 -8.936 1.00 97.19 83 THR A CA 1
ATOM 664 C C . THR A 1 83 ? 12.067 -3.158 -8.414 1.00 97.19 83 THR A C 1
ATOM 666 O O . THR A 1 83 ? 12.662 -2.203 -8.900 1.00 97.19 83 THR A O 1
ATOM 669 N N . THR A 1 84 ? 12.624 -3.930 -7.474 1.00 97.19 84 THR A N 1
ATOM 670 C CA . THR A 1 84 ? 13.978 -3.694 -6.955 1.00 97.19 84 THR A CA 1
ATOM 671 C C . THR A 1 84 ? 15.026 -3.702 -8.066 1.00 97.19 84 THR A C 1
ATOM 673 O O . THR A 1 84 ? 15.847 -2.790 -8.121 1.00 97.19 84 THR A O 1
ATOM 676 N N . VAL A 1 85 ? 14.995 -4.685 -8.969 1.00 97.62 85 VAL A N 1
ATOM 677 C CA . VAL A 1 85 ? 15.966 -4.771 -10.072 1.00 97.62 85 VAL A CA 1
ATOM 678 C C . VAL A 1 85 ? 15.837 -3.590 -11.040 1.00 97.62 85 VAL A C 1
ATOM 680 O O . VAL A 1 85 ? 16.849 -2.988 -11.396 1.00 97.62 85 VAL A O 1
ATOM 683 N N . GLU A 1 86 ? 14.615 -3.212 -11.421 1.00 97.00 86 GLU A N 1
ATOM 684 C CA . GLU A 1 86 ? 14.379 -2.056 -12.298 1.00 97.00 86 GLU A CA 1
ATOM 685 C C . GLU A 1 86 ? 14.815 -0.730 -11.649 1.00 97.00 86 GLU A C 1
ATOM 687 O O . GLU A 1 86 ? 15.406 0.120 -12.316 1.00 97.00 86 GLU A O 1
ATOM 692 N N . PHE A 1 87 ? 14.619 -0.565 -10.334 1.00 96.81 87 PHE A N 1
ATOM 693 C CA . PHE A 1 87 ? 15.132 0.592 -9.590 1.00 96.81 87 PHE A CA 1
ATOM 694 C C . PHE A 1 87 ? 16.658 0.650 -9.584 1.00 96.81 87 PHE A C 1
ATOM 696 O O . PHE A 1 87 ? 17.229 1.716 -9.808 1.00 96.81 87 PHE A O 1
ATOM 703 N N . LEU A 1 88 ? 17.327 -0.480 -9.336 1.00 97.38 88 LEU A N 1
ATOM 704 C CA . LEU A 1 88 ? 18.790 -0.549 -9.335 1.00 97.38 88 LEU A CA 1
ATOM 705 C C . LEU A 1 88 ? 19.374 -0.165 -10.701 1.00 97.38 88 LEU A C 1
ATOM 707 O O . LEU A 1 88 ? 20.355 0.583 -10.749 1.00 97.38 88 LEU A O 1
ATOM 711 N N . LYS A 1 89 ? 18.728 -0.604 -11.790 1.00 96.31 89 LYS A N 1
ATOM 712 C CA . LYS A 1 89 ? 19.053 -0.185 -13.159 1.00 96.31 89 LYS A CA 1
ATOM 713 C C . LYS A 1 89 ? 18.809 1.310 -13.359 1.00 96.31 89 LYS A C 1
ATOM 715 O O . LYS A 1 89 ? 19.701 2.008 -13.835 1.00 96.31 89 LYS A O 1
ATOM 720 N N . GLY A 1 90 ? 17.639 1.819 -12.969 1.00 95.81 90 GLY A N 1
ATOM 721 C CA . GLY A 1 90 ? 17.282 3.234 -13.117 1.00 95.81 90 GLY A CA 1
ATOM 722 C C . GLY A 1 90 ? 18.222 4.185 -12.369 1.00 95.81 90 GLY A C 1
ATOM 723 O O . GLY A 1 90 ? 18.578 5.245 -12.882 1.00 95.81 90 GLY A O 1
ATOM 724 N N . LEU A 1 91 ? 18.684 3.780 -11.183 1.00 97.06 91 LEU A N 1
ATOM 725 C CA . LEU A 1 91 ? 19.675 4.507 -10.380 1.00 97.06 91 LEU A CA 1
ATOM 726 C C . LEU A 1 91 ? 21.111 4.346 -10.910 1.00 97.06 91 LEU A C 1
ATOM 728 O O . LEU A 1 91 ? 22.029 4.982 -10.393 1.00 97.06 91 LEU A O 1
ATOM 732 N N . GLY A 1 92 ? 21.329 3.510 -11.928 1.00 96.25 92 GLY A N 1
ATOM 733 C CA . GLY A 1 92 ? 22.654 3.227 -12.476 1.00 96.25 92 GLY A CA 1
ATOM 734 C C . GLY A 1 92 ? 23.588 2.511 -11.494 1.00 96.25 92 GLY A C 1
ATOM 735 O O . GLY A 1 92 ? 24.801 2.622 -11.639 1.00 96.25 92 GLY A O 1
ATOM 736 N N . ILE A 1 93 ? 23.041 1.815 -10.489 1.00 96.44 93 ILE A N 1
ATOM 737 C CA . ILE A 1 93 ? 23.820 1.089 -9.472 1.00 96.44 93 ILE A CA 1
ATOM 738 C C . ILE A 1 93 ? 24.297 -0.248 -10.042 1.00 96.44 93 ILE A C 1
ATOM 740 O O . ILE A 1 93 ? 25.483 -0.561 -10.008 1.00 96.44 93 ILE A O 1
ATOM 744 N N . VAL A 1 94 ? 23.362 -1.045 -10.561 1.00 95.94 94 VAL A N 1
ATOM 745 C CA . VAL A 1 94 ? 23.645 -2.328 -11.209 1.00 95.94 94 VAL A CA 1
ATOM 746 C C . VAL A 1 94 ? 22.529 -2.653 -12.194 1.00 95.94 94 VAL A C 1
ATOM 748 O O . VAL A 1 94 ? 21.353 -2.475 -11.883 1.00 95.94 94 VAL A O 1
ATOM 751 N N . ASP A 1 95 ? 22.893 -3.152 -13.374 1.00 95.44 95 ASP A N 1
ATOM 752 C CA . ASP A 1 95 ? 21.930 -3.641 -14.358 1.00 95.44 95 ASP A CA 1
ATOM 753 C C . ASP A 1 95 ? 21.898 -5.174 -14.354 1.00 95.44 95 ASP A C 1
ATOM 755 O O . ASP A 1 95 ? 22.728 -5.846 -14.967 1.00 95.44 95 ASP A O 1
ATOM 759 N N . LEU A 1 96 ? 20.921 -5.733 -13.637 1.00 95.75 96 LEU A N 1
ATOM 760 C CA . LEU A 1 96 ? 20.650 -7.173 -13.636 1.00 95.75 96 LEU A CA 1
ATOM 761 C C . LEU A 1 96 ? 19.603 -7.569 -14.688 1.00 95.75 96 LEU A C 1
ATOM 763 O O . LEU A 1 96 ? 19.316 -8.762 -14.837 1.00 95.75 96 LEU A O 1
ATOM 767 N N . THR A 1 97 ? 19.042 -6.606 -15.431 1.00 94.31 97 THR A N 1
ATOM 768 C CA . THR A 1 97 ? 17.940 -6.862 -16.369 1.00 94.31 97 THR A CA 1
ATOM 769 C C . THR A 1 97 ? 18.384 -7.685 -17.574 1.00 94.31 97 THR A C 1
ATOM 771 O O . THR A 1 97 ? 17.608 -8.477 -18.105 1.00 94.31 97 THR A O 1
ATOM 774 N N . ALA A 1 98 ? 19.667 -7.600 -17.936 1.00 91.19 98 ALA A N 1
ATOM 775 C CA . ALA A 1 98 ? 20.278 -8.398 -18.997 1.00 91.19 98 ALA A CA 1
ATOM 776 C C . ALA A 1 98 ? 20.502 -9.880 -18.617 1.00 91.19 98 ALA A C 1
ATOM 778 O O . ALA A 1 98 ? 20.767 -10.712 -19.485 1.00 91.19 98 ALA A O 1
ATOM 779 N N . THR A 1 99 ? 20.400 -10.252 -17.335 1.00 96.06 99 THR A N 1
ATOM 780 C CA . THR A 1 99 ? 20.734 -11.613 -16.879 1.00 96.06 99 THR A CA 1
ATOM 781 C C . THR A 1 99 ? 19.673 -12.642 -17.275 1.00 96.06 99 THR A C 1
ATOM 783 O O . THR A 1 99 ? 18.471 -12.369 -17.265 1.00 96.06 99 THR A O 1
ATOM 786 N N . SER A 1 100 ? 20.091 -13.877 -17.571 1.00 96.12 100 SER A N 1
ATOM 787 C CA . SER A 1 100 ? 19.166 -14.963 -17.936 1.00 96.12 100 SER A CA 1
ATOM 788 C C . SER A 1 100 ? 18.182 -15.313 -16.811 1.00 96.12 100 SER A C 1
ATOM 790 O O . SER A 1 100 ? 17.028 -15.653 -17.079 1.00 96.12 100 SER A O 1
ATOM 792 N N . TRP A 1 101 ? 18.614 -15.194 -15.551 1.00 96.12 101 TRP A N 1
ATOM 793 C CA . TRP A 1 101 ? 17.755 -15.368 -14.381 1.00 96.12 101 TRP A CA 1
ATOM 794 C C . TRP A 1 101 ? 16.635 -14.326 -14.347 1.00 96.12 101 TRP A C 1
ATOM 796 O O . TRP A 1 101 ? 15.468 -14.701 -14.222 1.00 96.12 101 TRP A O 1
ATOM 806 N N . PHE A 1 102 ? 16.960 -13.043 -14.544 1.00 96.19 102 PHE A N 1
ATOM 807 C CA . PHE A 1 102 ? 15.952 -11.984 -14.550 1.00 96.19 102 PHE A CA 1
ATOM 808 C C . PHE A 1 102 ? 14.960 -12.151 -15.700 1.00 96.19 102 PHE A C 1
ATOM 810 O O . PHE A 1 102 ? 13.762 -11.999 -15.492 1.00 96.19 102 PHE A O 1
ATOM 817 N N . HIS A 1 103 ? 15.416 -12.557 -16.888 1.00 95.19 103 HIS A N 1
ATOM 818 C CA . HIS A 1 103 ? 14.518 -12.854 -18.006 1.00 95.19 103 HIS A CA 1
ATOM 819 C C . HIS A 1 103 ? 13.510 -13.960 -17.664 1.00 95.19 103 HIS A C 1
ATOM 821 O O . HIS A 1 103 ? 12.318 -13.811 -17.935 1.00 95.19 103 HIS A O 1
ATOM 827 N N . LYS A 1 104 ? 13.966 -15.054 -17.037 1.00 96.88 104 LYS A N 1
ATOM 828 C CA . LYS A 1 104 ? 13.090 -16.149 -16.587 1.00 96.88 104 LYS A CA 1
ATOM 829 C C . LYS A 1 104 ? 12.113 -15.688 -15.511 1.00 96.88 104 LYS A C 1
ATOM 831 O O . LYS A 1 104 ? 10.925 -15.984 -15.606 1.00 96.88 104 LYS A O 1
ATOM 836 N N . TYR A 1 105 ? 12.596 -14.937 -14.525 1.00 97.44 105 TYR A N 1
ATOM 837 C CA . TYR A 1 105 ? 11.765 -14.372 -13.467 1.00 97.44 105 TYR A CA 1
ATOM 838 C C . TYR A 1 105 ? 10.713 -13.408 -14.030 1.00 97.44 105 TYR A C 1
ATOM 840 O O . TYR A 1 105 ? 9.529 -13.553 -13.734 1.00 97.44 105 TYR A O 1
ATOM 848 N N . ARG A 1 106 ? 11.105 -12.513 -14.944 1.00 97.12 106 ARG A N 1
ATOM 849 C CA . ARG A 1 106 ? 10.193 -11.632 -15.677 1.00 97.12 106 ARG A CA 1
ATOM 850 C C . ARG A 1 106 ? 9.129 -12.437 -16.412 1.00 97.12 106 ARG A C 1
ATOM 852 O O . ARG A 1 106 ? 7.967 -12.096 -16.286 1.00 97.12 106 ARG A O 1
ATOM 859 N N . MET A 1 107 ? 9.465 -13.507 -17.133 1.00 97.00 107 MET A N 1
ATOM 860 C CA . MET A 1 107 ? 8.447 -14.344 -17.792 1.00 97.00 107 MET A CA 1
ATOM 861 C C . MET A 1 107 ? 7.504 -15.024 -16.786 1.00 97.00 107 MET A C 1
ATOM 863 O O . MET A 1 107 ? 6.293 -15.051 -16.996 1.00 97.00 107 MET A O 1
ATOM 867 N N . ALA A 1 108 ? 8.028 -15.512 -15.659 1.00 97.69 108 ALA A N 1
ATOM 868 C CA . ALA A 1 108 ? 7.226 -16.147 -14.611 1.00 97.69 108 ALA A CA 1
ATOM 869 C C . ALA A 1 108 ? 6.209 -15.190 -13.953 1.00 97.69 108 ALA A C 1
ATOM 871 O O . ALA A 1 108 ? 5.182 -15.642 -13.449 1.00 97.69 108 ALA A O 1
ATOM 872 N N . LEU A 1 109 ? 6.451 -13.875 -13.992 1.00 98.38 109 LEU A N 1
ATOM 873 C CA . LEU A 1 109 ? 5.538 -12.851 -13.471 1.00 98.38 109 LEU A CA 1
ATOM 874 C C . LEU A 1 109 ? 4.355 -12.526 -14.397 1.00 98.38 109 LEU A C 1
ATOM 876 O O . LEU A 1 109 ? 3.391 -11.900 -13.961 1.00 98.38 109 LEU A O 1
ATOM 880 N N . THR A 1 110 ? 4.370 -12.975 -15.653 1.00 98.00 110 THR A N 1
ATOM 881 C CA . THR A 1 110 ? 3.294 -12.689 -16.618 1.00 98.00 110 THR A CA 1
ATOM 882 C C . THR A 1 110 ? 1.904 -13.156 -16.154 1.00 98.00 110 THR A C 1
ATOM 884 O O . THR A 1 110 ? 0.977 -12.342 -16.185 1.00 98.00 110 THR A O 1
ATOM 887 N N . PRO A 1 111 ? 1.710 -14.400 -15.661 1.00 97.75 111 PRO A N 1
ATOM 888 C CA . PRO A 1 111 ? 0.415 -14.809 -15.110 1.00 97.75 111 PRO A CA 1
ATOM 889 C C . PRO A 1 111 ? 0.001 -13.989 -13.878 1.00 97.75 111 PRO A C 1
ATOM 891 O O . PRO A 1 111 ? -1.184 -13.703 -13.714 1.00 97.75 111 PRO A O 1
ATOM 894 N N . PHE A 1 112 ? 0.955 -13.550 -13.047 1.00 98.31 112 PHE A N 1
ATOM 895 C CA . PHE A 1 112 ? 0.663 -12.672 -11.910 1.00 98.31 112 PHE A CA 1
ATOM 896 C C . PHE A 1 112 ? 0.163 -11.305 -12.381 1.00 98.31 112 PHE A C 1
ATOM 898 O O . PHE A 1 112 ? -0.835 -10.825 -11.853 1.00 98.31 112 PHE A O 1
ATOM 905 N N . ALA A 1 113 ? 0.776 -10.705 -13.408 1.00 98.44 113 ALA A N 1
ATOM 906 C CA . ALA A 1 113 ? 0.306 -9.434 -13.961 1.00 98.44 113 ALA A CA 1
ATOM 907 C C . ALA A 1 113 ? -1.132 -9.521 -14.480 1.00 98.44 113 ALA A C 1
ATOM 909 O O . ALA A 1 113 ? -1.952 -8.651 -14.186 1.00 98.44 113 ALA A O 1
ATOM 910 N N . ALA A 1 114 ? -1.458 -10.590 -15.212 1.00 98.25 114 ALA A N 1
ATOM 911 C CA . ALA A 1 114 ? -2.814 -10.820 -15.701 1.00 98.25 114 ALA A CA 1
ATOM 912 C C . ALA A 1 114 ? -3.814 -10.993 -14.544 1.00 98.25 114 ALA A C 1
ATOM 914 O O . ALA A 1 114 ? -4.898 -10.408 -14.569 1.00 98.25 114 ALA A O 1
ATOM 915 N N . ALA A 1 115 ? -3.438 -11.741 -13.503 1.00 98.38 115 ALA A N 1
ATOM 916 C CA . ALA A 1 115 ? -4.274 -11.951 -12.325 1.00 98.38 115 ALA A CA 1
ATOM 917 C C . ALA A 1 115 ? -4.497 -10.661 -11.516 1.00 98.38 115 ALA A C 1
ATOM 919 O O . ALA A 1 115 ? -5.626 -10.380 -11.111 1.00 98.38 115 ALA A O 1
ATOM 920 N N . VAL A 1 116 ? -3.454 -9.847 -11.320 1.00 98.69 116 VAL A N 1
ATOM 921 C CA . VAL A 1 116 ? -3.557 -8.528 -10.673 1.00 98.69 116 VAL A CA 1
ATOM 922 C C . VAL A 1 116 ? -4.448 -7.607 -11.493 1.00 98.69 116 VAL A C 1
ATOM 924 O O . VAL A 1 116 ? -5.320 -6.955 -10.924 1.00 98.69 116 VAL A O 1
ATOM 927 N N . LEU A 1 117 ? -4.273 -7.574 -12.818 1.00 98.44 117 LEU A N 1
ATOM 928 C CA . LEU A 1 117 ? -5.086 -6.748 -13.705 1.00 98.44 117 LEU A CA 1
ATOM 929 C C . LEU A 1 117 ? -6.566 -7.157 -13.639 1.00 98.44 117 LEU A C 1
ATOM 931 O O . LEU A 1 117 ? -7.434 -6.305 -13.472 1.00 98.44 117 LEU A O 1
ATOM 935 N N . ALA A 1 118 ? -6.868 -8.456 -13.675 1.00 98.38 118 ALA A N 1
ATOM 936 C CA . ALA A 1 118 ? -8.231 -8.949 -13.492 1.00 98.38 118 ALA A CA 1
ATOM 937 C C . ALA A 1 118 ? -8.794 -8.580 -12.105 1.00 98.38 118 ALA A C 1
ATOM 939 O O . ALA A 1 118 ? -9.907 -8.059 -11.999 1.00 98.38 118 ALA A O 1
ATOM 940 N N . GLY A 1 119 ? -8.013 -8.789 -11.041 1.00 98.19 119 GLY A N 1
ATOM 941 C CA . GLY A 1 119 ? -8.399 -8.456 -9.671 1.00 98.19 119 GLY A CA 1
ATOM 942 C C . GLY A 1 119 ? -8.692 -6.966 -9.488 1.00 98.19 119 GLY A C 1
ATOM 943 O O . GLY A 1 119 ? -9.737 -6.602 -8.941 1.00 98.19 119 GLY A O 1
ATOM 944 N N . ILE A 1 120 ? -7.824 -6.084 -9.989 1.00 97.81 120 ILE A N 1
ATOM 945 C CA . ILE A 1 120 ? -8.022 -4.641 -9.844 1.00 97.81 120 ILE A CA 1
ATOM 946 C C . ILE A 1 120 ? -9.196 -4.135 -10.680 1.00 97.81 120 ILE A C 1
ATOM 948 O O . ILE A 1 120 ? -9.936 -3.279 -10.203 1.00 97.81 120 ILE A O 1
ATOM 952 N N . LEU A 1 121 ? -9.442 -4.706 -11.865 1.00 97.62 121 LEU A N 1
ATOM 953 C CA . LEU A 1 121 ? -10.628 -4.389 -12.662 1.00 97.62 121 LEU A CA 1
ATOM 954 C C . LEU A 1 121 ? -11.914 -4.749 -11.910 1.00 97.62 121 LEU A C 1
ATOM 956 O O . LEU A 1 121 ? -12.822 -3.923 -11.834 1.00 97.62 121 LEU A O 1
ATOM 960 N N . VAL A 1 122 ? -11.976 -5.921 -11.268 1.00 96.88 122 VAL A N 1
ATOM 961 C CA . VAL A 1 122 ? -13.117 -6.307 -10.417 1.00 96.88 122 VAL A CA 1
ATOM 962 C C . VAL A 1 122 ? -13.322 -5.305 -9.275 1.00 96.88 122 VAL A C 1
ATOM 964 O O . VAL A 1 122 ? -14.450 -4.876 -9.015 1.00 96.88 122 VAL A O 1
ATOM 967 N N . LEU A 1 123 ? -12.248 -4.901 -8.591 1.00 94.88 123 LEU A N 1
ATOM 968 C CA . LEU A 1 123 ? -12.322 -3.952 -7.475 1.00 94.88 123 LEU A CA 1
ATOM 969 C C . LEU A 1 123 ? -12.729 -2.540 -7.930 1.00 94.88 123 LEU A C 1
ATOM 971 O O . LEU A 1 123 ? -13.549 -1.903 -7.261 1.00 94.88 123 LEU A O 1
ATOM 975 N N . LEU A 1 124 ? -12.214 -2.078 -9.072 1.00 95.31 124 LEU A N 1
ATOM 976 C CA . LEU A 1 124 ? -12.570 -0.803 -9.694 1.00 95.31 124 LEU A CA 1
ATOM 977 C C . LEU A 1 124 ? -14.032 -0.793 -10.134 1.00 95.31 124 LEU A C 1
ATOM 979 O O . LEU A 1 124 ? -14.764 0.120 -9.760 1.00 95.31 124 LEU A O 1
ATOM 983 N N . VAL A 1 125 ? -14.492 -1.828 -10.844 1.00 94.31 125 VAL A N 1
ATOM 984 C CA . VAL A 1 125 ? -15.892 -1.943 -11.282 1.00 94.31 125 VAL A CA 1
ATOM 985 C C . VAL A 1 125 ? -16.830 -1.946 -10.080 1.00 94.31 125 VAL A C 1
ATOM 987 O O . VAL A 1 125 ? -17.828 -1.220 -10.048 1.00 94.31 125 VAL A O 1
ATOM 990 N N . ARG A 1 126 ? -16.476 -2.705 -9.037 1.00 91.62 126 ARG A N 1
ATOM 991 C CA . ARG A 1 126 ? -17.242 -2.743 -7.792 1.00 91.62 126 ARG A CA 1
ATOM 992 C C . ARG A 1 126 ? -17.355 -1.368 -7.134 1.00 91.62 126 ARG A C 1
ATOM 994 O O . ARG A 1 126 ? -18.409 -1.056 -6.582 1.00 91.62 126 ARG A O 1
ATOM 1001 N N . ARG A 1 127 ? -16.285 -0.570 -7.141 1.00 90.88 127 ARG A N 1
ATOM 1002 C CA . ARG A 1 127 ? -16.256 0.736 -6.467 1.00 90.88 127 ARG A CA 1
ATOM 1003 C C . ARG A 1 127 ? -16.851 1.863 -7.317 1.00 90.88 127 ARG A C 1
ATOM 1005 O O . ARG A 1 127 ? -17.521 2.722 -6.756 1.00 90.88 127 ARG A O 1
ATOM 1012 N N . ALA A 1 128 ? -16.661 1.848 -8.633 1.00 90.56 128 ALA A N 1
ATOM 1013 C CA . ALA A 1 128 ? -17.157 2.883 -9.539 1.00 90.56 128 ALA A CA 1
ATOM 1014 C C . ALA A 1 128 ? -18.634 2.688 -9.921 1.00 90.56 128 ALA A C 1
ATOM 1016 O O . ALA A 1 128 ? -19.377 3.673 -9.962 1.00 90.56 128 ALA A O 1
ATOM 1017 N N . PHE A 1 129 ? -19.075 1.443 -10.144 1.00 90.38 129 PHE A N 1
ATOM 1018 C CA . PHE A 1 129 ? -20.399 1.143 -10.708 1.00 90.38 129 PHE A CA 1
ATOM 1019 C C . PHE A 1 129 ? -21.325 0.388 -9.743 1.00 90.38 129 PHE A C 1
ATOM 1021 O O . PHE A 1 129 ? -22.415 0.876 -9.473 1.00 90.38 129 PHE A O 1
ATOM 1028 N N . LEU A 1 130 ? -20.909 -0.761 -9.184 1.00 88.31 130 LEU A N 1
ATOM 1029 C CA . LEU A 1 130 ? -21.820 -1.617 -8.390 1.00 88.31 130 LEU A CA 1
ATOM 1030 C C . LEU A 1 130 ? -22.198 -1.030 -7.020 1.00 88.31 130 LEU A C 1
ATOM 1032 O O . LEU A 1 130 ? -23.300 -1.269 -6.541 1.00 88.31 130 LEU A O 1
ATOM 1036 N N . ARG A 1 131 ? -21.266 -0.320 -6.369 1.00 85.56 131 ARG A N 1
ATOM 1037 C CA . ARG A 1 131 ? -21.464 0.459 -5.129 1.00 85.56 131 ARG A CA 1
ATOM 1038 C C . ARG A 1 131 ? -22.345 -0.232 -4.069 1.00 85.56 131 ARG A C 1
ATOM 1040 O O . ARG A 1 131 ? -23.413 0.265 -3.722 1.00 85.56 131 ARG A O 1
ATOM 1047 N N . PRO A 1 132 ? -21.900 -1.365 -3.497 1.00 83.38 132 PRO A N 1
ATOM 1048 C CA . PRO A 1 132 ? -22.626 -1.991 -2.396 1.00 83.38 132 PRO A CA 1
ATOM 1049 C C . PRO A 1 132 ? -22.735 -1.037 -1.202 1.00 83.38 132 PRO A C 1
ATOM 1051 O O . PRO A 1 132 ? -21.785 -0.307 -0.915 1.00 83.38 132 PRO A O 1
ATOM 1054 N N . VAL A 1 133 ? -23.837 -1.133 -0.453 1.00 79.25 133 VAL A N 1
ATOM 1055 C CA . VAL A 1 133 ? -24.209 -0.250 0.676 1.00 79.25 133 VAL A CA 1
ATOM 1056 C C . VAL A 1 133 ? -23.050 0.037 1.644 1.00 79.25 133 VAL A C 1
ATOM 1058 O O . VAL A 1 133 ? -22.884 1.156 2.115 1.00 79.25 133 VAL A O 1
ATOM 1061 N N . ALA A 1 134 ? -22.173 -0.943 1.882 1.00 78.62 134 ALA A N 1
ATOM 1062 C CA . ALA A 1 134 ? -20.992 -0.798 2.739 1.00 78.62 134 ALA A CA 1
ATOM 1063 C C . ALA A 1 134 ? -20.003 0.317 2.315 1.00 78.62 134 ALA A C 1
ATOM 1065 O O . ALA A 1 134 ? -19.232 0.811 3.146 1.00 78.62 134 ALA A O 1
ATOM 1066 N N . LEU A 1 135 ? -19.973 0.694 1.033 1.00 79.00 135 LEU A N 1
ATOM 1067 C CA . LEU A 1 135 ? -19.096 1.749 0.518 1.00 79.00 135 LEU A CA 1
ATOM 1068 C C . LEU A 1 135 ? -19.660 3.157 0.751 1.00 79.00 135 LEU A C 1
ATOM 1070 O O . LEU A 1 135 ? -18.867 4.086 0.849 1.00 79.00 135 LEU A O 1
ATOM 1074 N N . GLY A 1 136 ? -20.967 3.298 0.981 1.00 76.50 136 GLY A N 1
ATOM 1075 C CA . GLY A 1 136 ? -21.641 4.594 1.097 1.00 76.50 136 GLY A CA 1
ATOM 1076 C C . GLY A 1 136 ? -22.014 5.199 -0.261 1.00 76.50 136 GLY A C 1
ATOM 1077 O O . GLY A 1 136 ? -21.887 4.551 -1.300 1.00 76.50 136 GLY A O 1
ATOM 1078 N N . SER A 1 137 ? -22.496 6.442 -0.240 1.00 71.81 137 SER A N 1
ATOM 1079 C CA . SER A 1 137 ? -22.999 7.180 -1.411 1.00 71.81 137 SER A CA 1
ATOM 1080 C C . SER A 1 137 ? -21.903 7.815 -2.275 1.00 71.81 137 SER A C 1
ATOM 1082 O O . SER A 1 137 ? -22.145 8.109 -3.446 1.00 71.81 137 SER A O 1
ATOM 1084 N N . HIS A 1 138 ? -20.701 8.014 -1.729 1.00 80.12 138 HIS A N 1
ATOM 1085 C CA . HIS A 1 138 ? -19.610 8.723 -2.398 1.00 80.12 138 HIS A CA 1
ATOM 1086 C C . HIS A 1 138 ? -18.518 7.770 -2.895 1.00 80.12 138 HIS A C 1
ATOM 1088 O O . HIS A 1 138 ? -18.139 6.809 -2.225 1.00 80.12 138 HIS A O 1
ATOM 1094 N N . VAL A 1 139 ? -17.977 8.061 -4.079 1.00 83.44 139 VAL A N 1
ATOM 1095 C CA . VAL A 1 139 ? -16.821 7.348 -4.635 1.00 83.44 139 VAL A CA 1
ATOM 1096 C C . VAL A 1 139 ? -15.554 8.038 -4.139 1.00 83.44 139 VAL A C 1
ATOM 1098 O O . VAL A 1 139 ? -15.319 9.192 -4.486 1.00 83.44 139 VAL A O 1
ATOM 1101 N N . SER A 1 140 ? -14.715 7.350 -3.355 1.00 85.75 140 SER A N 1
ATOM 1102 C CA . SER A 1 140 ? -13.418 7.934 -2.978 1.00 85.75 140 SER A CA 1
ATOM 1103 C C . SER A 1 140 ? -12.482 7.954 -4.186 1.00 85.75 140 SER A C 1
ATOM 1105 O O . SER A 1 140 ? -12.105 6.904 -4.723 1.00 85.75 140 SER A O 1
ATOM 1107 N N . ALA A 1 141 ? -12.124 9.171 -4.602 1.00 90.25 141 ALA A N 1
ATOM 1108 C CA . ALA A 1 141 ? -11.224 9.426 -5.717 1.00 90.25 141 ALA A CA 1
ATOM 1109 C C . ALA A 1 141 ? -9.865 8.754 -5.499 1.00 90.25 141 ALA A C 1
ATOM 1111 O O . ALA A 1 141 ? -9.320 8.179 -6.438 1.00 90.25 141 ALA A O 1
ATOM 1112 N N . GLU A 1 142 ? -9.359 8.718 -4.258 1.00 89.25 142 GLU A N 1
ATOM 1113 C CA . GLU A 1 142 ? -8.054 8.108 -3.975 1.00 89.25 142 GLU A CA 1
ATOM 1114 C C . GLU A 1 142 ? -8.041 6.617 -4.324 1.00 89.25 142 GLU A C 1
ATOM 1116 O O . GLU A 1 142 ? -7.078 6.116 -4.896 1.00 89.25 142 GLU A O 1
ATOM 1121 N N . SER A 1 143 ? -9.135 5.903 -4.040 1.00 90.00 143 SER A N 1
ATOM 1122 C CA . SER A 1 143 ? -9.244 4.477 -4.364 1.00 90.00 143 SER A CA 1
ATOM 1123 C C . SER A 1 143 ? -9.299 4.224 -5.873 1.00 90.00 143 SER A C 1
ATOM 1125 O O . SER A 1 143 ? -8.790 3.207 -6.340 1.00 90.00 143 SER A O 1
ATOM 1127 N N . ILE A 1 144 ? -9.915 5.135 -6.636 1.00 93.25 144 ILE A N 1
ATOM 1128 C CA . ILE A 1 144 ? -9.963 5.052 -8.101 1.00 93.25 144 ILE A CA 1
ATOM 1129 C C . ILE A 1 144 ? -8.582 5.330 -8.688 1.00 93.25 144 ILE A C 1
ATOM 1131 O O . ILE A 1 144 ? -8.091 4.518 -9.465 1.00 93.25 144 ILE A O 1
ATOM 1135 N N . VAL A 1 145 ? -7.931 6.421 -8.273 1.00 94.88 145 VAL A N 1
ATOM 1136 C CA . VAL A 1 145 ? -6.575 6.784 -8.718 1.00 94.88 145 VAL A CA 1
ATOM 1137 C C . VAL 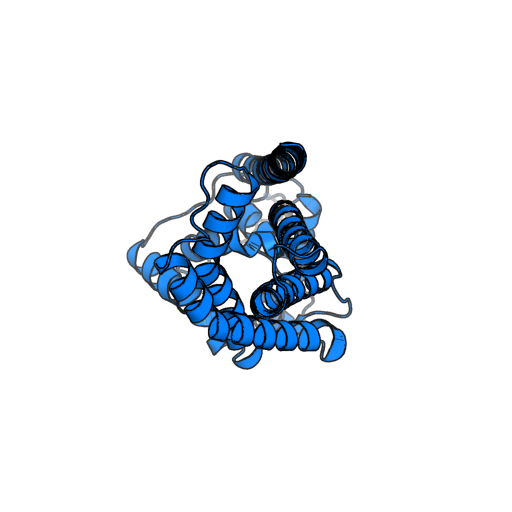A 1 145 ? -5.602 5.636 -8.472 1.00 94.88 145 VAL A C 1
ATOM 1139 O O . VAL A 1 145 ? -4.865 5.245 -9.372 1.00 94.88 145 VAL A O 1
ATOM 1142 N N . ILE A 1 146 ? -5.654 5.030 -7.287 1.00 94.62 146 ILE A N 1
ATOM 1143 C CA . ILE A 1 146 ? -4.776 3.913 -6.945 1.00 94.62 146 ILE A CA 1
ATOM 1144 C C . ILE A 1 146 ? -5.083 2.675 -7.788 1.00 94.62 146 ILE A C 1
ATOM 1146 O O . ILE A 1 146 ? -4.158 2.049 -8.302 1.00 94.62 146 ILE A O 1
ATOM 1150 N N . GLY A 1 147 ? -6.357 2.345 -8.003 1.00 95.44 147 GLY A N 1
ATOM 1151 C CA . GLY A 1 147 ? -6.707 1.245 -8.898 1.00 95.44 147 GLY A CA 1
ATOM 1152 C C . GLY A 1 147 ? -6.217 1.466 -10.330 1.00 95.44 147 GLY A C 1
ATOM 1153 O O . GLY A 1 147 ? -5.713 0.533 -10.954 1.00 95.44 147 GLY A O 1
ATOM 1154 N N . LEU A 1 148 ? -6.292 2.702 -10.830 1.00 96.75 148 LEU A N 1
ATOM 1155 C CA . LEU A 1 148 ? -5.761 3.071 -12.143 1.00 96.75 148 LEU A CA 1
ATOM 1156 C C . LEU A 1 148 ? -4.233 2.974 -12.195 1.00 96.75 148 LEU A C 1
ATOM 1158 O O . LEU A 1 148 ? -3.700 2.495 -13.191 1.00 96.75 148 LEU A O 1
ATOM 1162 N N . PHE A 1 149 ? -3.527 3.359 -11.128 1.00 97.31 149 PHE A N 1
ATOM 1163 C CA . PHE A 1 149 ? -2.070 3.216 -11.046 1.00 97.31 149 PHE A CA 1
ATOM 1164 C C . PHE A 1 149 ? -1.666 1.743 -11.086 1.00 97.31 149 PHE A C 1
ATOM 1166 O O . PHE A 1 149 ? -0.812 1.368 -11.881 1.00 97.31 149 PHE A O 1
ATOM 1173 N N . ILE A 1 150 ? -2.324 0.885 -10.301 1.00 97.56 150 ILE A N 1
ATOM 1174 C CA . ILE A 1 150 ? -2.063 -0.562 -10.298 1.00 97.56 150 ILE A CA 1
ATOM 1175 C C . ILE A 1 150 ? -2.320 -1.163 -11.683 1.00 97.56 150 ILE A C 1
ATOM 1177 O O . ILE A 1 150 ? -1.482 -1.902 -12.197 1.00 97.56 150 ILE A O 1
ATOM 1181 N N . ALA A 1 151 ? -3.446 -0.822 -12.316 1.00 98.44 151 ALA A N 1
ATOM 1182 C CA . ALA A 1 151 ? -3.744 -1.274 -13.672 1.00 98.44 151 ALA A CA 1
ATOM 1183 C C . ALA A 1 151 ? -2.675 -0.800 -14.671 1.00 98.44 151 ALA A C 1
ATOM 1185 O O . ALA A 1 151 ? -2.190 -1.595 -15.476 1.00 98.44 151 ALA A O 1
ATOM 1186 N N . MET A 1 152 ? -2.256 0.465 -14.579 1.00 98.44 152 MET A N 1
ATOM 1187 C CA . MET A 1 152 ? -1.210 1.040 -15.422 1.00 98.44 152 MET A CA 1
ATOM 1188 C C . MET A 1 152 ? 0.133 0.330 -15.235 1.00 98.44 152 MET A C 1
ATOM 1190 O O . MET A 1 152 ? 0.783 0.027 -16.232 1.00 98.44 152 MET A O 1
ATOM 1194 N N . LEU A 1 153 ? 0.529 -0.005 -14.002 1.00 98.25 153 LEU A N 1
ATOM 1195 C CA . LEU A 1 153 ? 1.742 -0.783 -13.727 1.00 98.25 153 LEU A CA 1
ATOM 1196 C C . LEU A 1 153 ? 1.692 -2.158 -14.397 1.00 98.25 153 LEU A C 1
ATOM 1198 O O . LEU A 1 153 ? 2.658 -2.565 -15.038 1.00 98.25 153 LEU A O 1
ATOM 1202 N N . MET A 1 154 ? 0.560 -2.862 -14.313 1.00 98.50 154 MET A N 1
ATOM 1203 C CA . MET A 1 154 ? 0.428 -4.179 -14.945 1.00 98.50 154 MET A CA 1
ATOM 1204 C C . MET A 1 154 ? 0.453 -4.083 -16.472 1.00 98.50 154 MET A C 1
ATOM 1206 O O . MET A 1 154 ? 1.125 -4.877 -17.127 1.00 98.50 154 MET A O 1
ATOM 1210 N N . ILE A 1 155 ? -0.229 -3.089 -17.046 1.00 98.50 155 ILE A N 1
ATOM 1211 C CA . ILE A 1 155 ? -0.253 -2.859 -18.496 1.00 98.50 155 ILE A CA 1
ATOM 1212 C C . ILE A 1 155 ? 1.146 -2.517 -19.011 1.00 98.50 155 ILE A C 1
ATOM 1214 O O . ILE A 1 155 ? 1.625 -3.146 -19.950 1.00 98.50 155 ILE A O 1
ATOM 1218 N N . THR A 1 156 ? 1.822 -1.555 -18.386 1.00 98.31 156 THR A N 1
ATOM 1219 C CA . THR A 1 156 ? 3.168 -1.126 -18.800 1.00 98.31 156 THR A CA 1
ATOM 1220 C C . THR A 1 156 ? 4.200 -2.242 -18.629 1.00 98.31 156 THR A C 1
ATOM 1222 O O . THR A 1 156 ? 5.079 -2.382 -19.475 1.00 98.31 156 THR A O 1
ATOM 1225 N N . TYR A 1 157 ? 4.058 -3.108 -17.619 1.00 98.31 157 TYR A N 1
ATOM 1226 C CA . TYR A 1 157 ? 4.856 -4.333 -17.504 1.00 98.31 157 TYR A CA 1
ATOM 1227 C C . TYR A 1 157 ? 4.588 -5.321 -18.659 1.00 98.31 157 TYR A C 1
ATOM 1229 O O . TYR A 1 157 ? 5.529 -5.831 -19.267 1.00 98.31 157 TYR A O 1
ATOM 1237 N N . LEU A 1 158 ? 3.326 -5.572 -19.025 1.00 97.94 158 LEU A N 1
ATOM 1238 C CA . LEU A 1 158 ? 2.990 -6.459 -20.150 1.00 97.94 158 LEU A CA 1
ATOM 1239 C C . LEU A 1 158 ? 3.482 -5.901 -21.496 1.00 97.94 158 LEU A C 1
ATOM 1241 O O . LEU A 1 158 ? 3.876 -6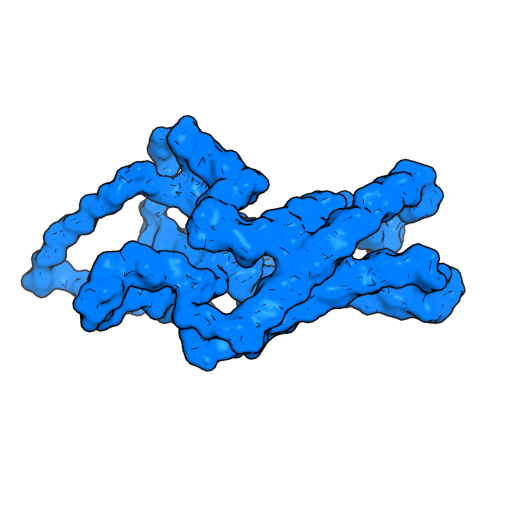.658 -22.384 1.00 97.94 158 LEU A O 1
ATOM 1245 N N . LEU A 1 159 ? 3.509 -4.577 -21.643 1.00 97.56 159 LEU A N 1
ATOM 1246 C CA . LEU A 1 159 ? 4.047 -3.914 -22.828 1.00 97.56 159 LEU A CA 1
ATOM 1247 C C . LEU A 1 159 ? 5.562 -4.101 -22.989 1.00 97.56 159 LEU A C 1
ATOM 1249 O O . LEU A 1 159 ? 6.041 -3.990 -24.115 1.00 97.56 159 LEU A O 1
ATOM 1253 N N . THR A 1 160 ? 6.307 -4.471 -21.939 1.00 95.00 160 THR A N 1
ATOM 1254 C CA . THR A 1 160 ? 7.757 -4.757 -22.041 1.00 95.00 160 THR A CA 1
ATOM 1255 C C . THR A 1 160 ? 8.072 -5.906 -23.003 1.00 95.00 160 THR A C 1
AT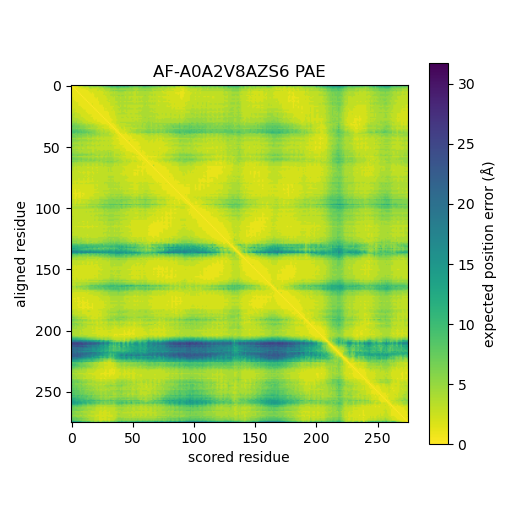OM 1257 O O . THR A 1 160 ? 9.146 -5.948 -23.591 1.00 95.00 160 THR A O 1
ATOM 1260 N N . PHE A 1 161 ? 7.125 -6.825 -23.222 1.00 95.00 161 PHE A N 1
ATOM 1261 C CA . PHE A 1 161 ? 7.284 -7.932 -24.171 1.00 95.00 161 PHE A CA 1
ATOM 1262 C C . PHE A 1 161 ? 7.037 -7.522 -25.629 1.00 95.00 161 PHE A C 1
ATOM 1264 O O . PHE A 1 161 ? 7.283 -8.305 -26.545 1.00 95.00 161 PHE A O 1
ATOM 1271 N N . ARG A 1 162 ? 6.496 -6.321 -25.857 1.00 95.75 162 ARG A N 1
ATOM 1272 C CA . ARG A 1 162 ? 6.158 -5.791 -27.187 1.00 95.75 162 ARG A CA 1
ATOM 1273 C C . ARG A 1 162 ? 7.012 -4.589 -27.568 1.00 95.75 162 ARG A C 1
ATOM 1275 O O . ARG A 1 162 ? 7.279 -4.391 -28.750 1.00 95.75 162 ARG A O 1
ATOM 1282 N N . LEU A 1 163 ? 7.393 -3.780 -26.587 1.00 95.19 163 LEU A N 1
ATOM 1283 C CA . LEU A 1 163 ? 8.140 -2.549 -26.772 1.00 95.19 163 LEU A CA 1
ATOM 1284 C C . LEU A 1 163 ? 9.603 -2.780 -26.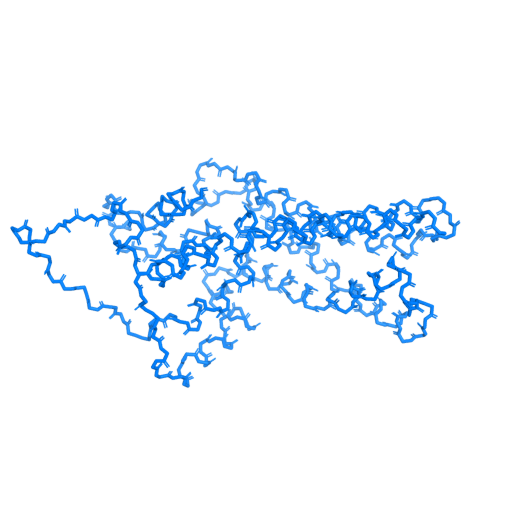411 1.00 95.19 163 LEU A C 1
ATOM 1286 O O . LEU A 1 163 ? 9.939 -3.002 -25.253 1.00 95.19 163 LEU A O 1
ATOM 1290 N N . ASP A 1 164 ? 10.461 -2.695 -27.420 1.00 90.69 164 ASP A N 1
ATOM 1291 C CA . ASP A 1 164 ? 11.908 -2.715 -27.245 1.00 90.69 164 ASP A CA 1
ATOM 1292 C C . ASP A 1 164 ? 12.375 -1.406 -26.589 1.00 90.69 164 ASP A C 1
ATOM 1294 O O . ASP A 1 164 ? 12.082 -0.314 -27.087 1.00 90.69 164 ASP A O 1
ATOM 1298 N N . GLU A 1 165 ? 13.093 -1.514 -25.472 1.00 87.56 165 GLU A N 1
ATOM 1299 C CA . GLU A 1 165 ? 13.628 -0.378 -24.713 1.00 87.56 165 GLU A CA 1
ATOM 1300 C C . GLU A 1 165 ? 14.661 0.444 -25.490 1.00 87.56 165 GLU A C 1
ATOM 1302 O O . GLU A 1 165 ? 14.831 1.629 -25.207 1.00 87.56 165 GLU A O 1
ATOM 1307 N N . THR A 1 166 ? 15.313 -0.140 -26.503 1.00 89.06 166 THR A N 1
ATOM 1308 C CA . THR A 1 166 ? 16.218 0.602 -27.398 1.00 89.06 166 THR A CA 1
ATOM 1309 C C . THR A 1 166 ? 15.470 1.613 -28.267 1.00 89.06 166 THR A C 1
ATOM 1311 O O . THR A 1 166 ? 16.065 2.553 -28.798 1.00 89.06 166 THR A O 1
ATOM 1314 N N . ARG A 1 167 ? 14.149 1.448 -28.406 1.00 95.00 167 ARG A N 1
ATOM 1315 C CA . ARG A 1 167 ? 13.274 2.355 -29.145 1.00 95.00 167 ARG A CA 1
ATOM 1316 C C . ARG A 1 167 ? 12.607 3.341 -28.196 1.00 95.00 167 ARG A C 1
ATOM 1318 O O . ARG A 1 167 ? 12.297 3.030 -27.048 1.00 95.00 167 ARG A O 1
ATOM 1325 N N . MET A 1 168 ? 12.265 4.510 -28.736 1.00 95.25 168 MET A N 1
ATOM 1326 C CA . MET A 1 168 ? 11.586 5.576 -27.991 1.00 95.25 168 MET A CA 1
ATOM 1327 C C . MET A 1 168 ? 10.342 5.076 -27.239 1.00 95.25 168 MET A C 1
ATOM 1329 O O . MET A 1 168 ? 10.148 5.420 -26.080 1.00 95.25 168 MET A O 1
ATOM 1333 N N . ALA A 1 169 ? 9.522 4.226 -27.865 1.00 96.69 169 ALA A N 1
ATOM 1334 C CA . ALA A 1 169 ? 8.307 3.702 -27.242 1.00 96.69 169 ALA A CA 1
ATOM 1335 C C . ALA A 1 169 ? 8.585 2.843 -25.993 1.00 96.69 169 ALA A C 1
ATOM 1337 O O . ALA A 1 169 ? 7.892 2.995 -24.989 1.00 96.69 169 ALA A O 1
ATOM 1338 N N . GLY A 1 170 ? 9.600 1.970 -26.028 1.00 96.56 170 GLY A N 1
ATOM 1339 C CA . GLY A 1 170 ? 9.978 1.159 -24.868 1.00 96.56 170 GLY A CA 1
ATOM 1340 C C . GLY A 1 170 ? 10.596 2.006 -23.763 1.00 96.56 170 GLY A C 1
ATOM 1341 O O . GLY A 1 170 ? 10.216 1.866 -22.602 1.00 96.56 170 GLY A O 1
ATOM 1342 N N . HIS A 1 171 ? 11.451 2.963 -24.128 1.00 95.19 171 HIS A N 1
ATOM 1343 C CA . HIS A 1 171 ? 12.019 3.918 -23.178 1.00 95.19 171 HIS A CA 1
ATOM 1344 C C . HIS A 1 171 ? 10.931 4.755 -22.477 1.00 95.19 171 HIS A C 1
ATOM 1346 O O . HIS A 1 171 ? 10.948 4.897 -21.256 1.00 95.19 171 HIS A O 1
ATOM 1352 N N . LEU A 1 172 ? 9.935 5.259 -23.215 1.00 97.31 172 LEU A N 1
ATOM 1353 C CA . LEU A 1 172 ? 8.793 5.980 -22.638 1.00 97.31 172 LEU A CA 1
ATOM 1354 C C . LEU A 1 172 ? 7.931 5.087 -21.737 1.00 97.31 172 LEU A C 1
ATOM 1356 O O . LEU A 1 172 ? 7.509 5.535 -20.674 1.00 97.31 172 LEU A O 1
ATOM 1360 N N . ASN A 1 173 ? 7.691 3.831 -22.127 1.00 98.12 173 ASN A N 1
ATOM 1361 C CA . ASN A 1 173 ? 6.960 2.869 -21.302 1.00 98.12 173 ASN A CA 1
ATOM 1362 C C . ASN A 1 173 ? 7.680 2.594 -19.974 1.00 98.12 173 ASN A C 1
ATOM 1364 O O . ASN A 1 173 ? 7.037 2.580 -18.926 1.00 98.12 173 ASN A O 1
ATOM 1368 N N . TRP A 1 174 ? 9.007 2.431 -20.009 1.00 97.50 174 TRP A N 1
ATOM 1369 C CA . TRP A 1 174 ? 9.823 2.261 -18.808 1.00 97.50 174 TRP A CA 1
ATOM 1370 C C . TRP A 1 174 ? 9.732 3.485 -17.889 1.00 97.50 174 TRP A C 1
ATOM 1372 O O . TRP A 1 174 ? 9.419 3.343 -16.708 1.00 97.50 174 TRP A O 1
ATOM 1382 N N . TRP A 1 175 ? 9.901 4.697 -18.431 1.00 97.94 175 TRP A N 1
ATOM 1383 C CA . TRP A 1 175 ? 9.775 5.933 -17.650 1.00 97.94 175 TRP A CA 1
ATOM 1384 C C . TRP A 1 175 ? 8.378 6.121 -17.066 1.00 97.94 175 TRP A C 1
ATOM 1386 O O . TRP A 1 175 ? 8.259 6.465 -15.894 1.00 97.94 175 TRP A O 1
ATOM 1396 N N . LEU A 1 176 ? 7.324 5.860 -17.842 1.00 98.19 176 LEU A N 1
ATOM 1397 C CA . LEU A 1 176 ? 5.949 5.892 -17.348 1.00 98.19 176 LEU A CA 1
ATOM 1398 C C . LEU A 1 176 ? 5.768 4.920 -16.178 1.00 98.19 176 LEU A C 1
ATOM 1400 O O . LEU A 1 176 ? 5.264 5.319 -15.131 1.00 98.19 176 LEU A O 1
ATOM 1404 N N . HIS A 1 177 ? 6.217 3.671 -16.329 1.00 98.25 177 HIS A N 1
ATOM 1405 C CA . HIS A 1 177 ? 6.146 2.665 -15.272 1.00 98.25 177 HIS A CA 1
ATOM 1406 C C . HIS A 1 177 ? 6.867 3.148 -14.008 1.00 98.25 177 HIS A C 1
ATOM 1408 O O . HIS A 1 177 ? 6.289 3.140 -12.922 1.00 98.25 177 HIS A O 1
ATOM 1414 N N . MET A 1 178 ? 8.100 3.640 -14.147 1.00 97.88 178 MET A N 1
ATOM 1415 C CA . MET A 1 178 ? 8.892 4.122 -13.018 1.00 97.88 178 MET A CA 1
ATOM 1416 C C . MET A 1 178 ? 8.276 5.341 -12.326 1.00 97.88 178 MET A C 1
ATOM 1418 O O . MET A 1 178 ? 8.239 5.397 -11.097 1.00 97.88 178 MET A O 1
ATOM 1422 N N . LEU A 1 179 ? 7.759 6.304 -13.091 1.00 98.12 179 LEU A N 1
ATOM 1423 C CA . LEU A 1 179 ? 7.080 7.479 -12.546 1.00 98.12 179 LEU A CA 1
ATOM 1424 C C . LEU A 1 179 ? 5.825 7.086 -11.766 1.00 98.12 179 LEU A C 1
ATOM 1426 O O . LEU A 1 179 ? 5.581 7.638 -10.694 1.00 98.12 179 LEU A O 1
ATOM 1430 N N . VAL A 1 180 ? 5.063 6.103 -12.256 1.00 98.12 180 VAL A N 1
ATOM 1431 C CA . VAL A 1 180 ? 3.903 5.574 -11.531 1.00 98.12 180 VAL A CA 1
ATOM 1432 C C . VAL A 1 180 ? 4.342 4.901 -10.234 1.00 98.12 180 VAL A C 1
ATOM 1434 O O . VAL A 1 180 ? 3.711 5.158 -9.214 1.00 98.12 180 VAL A O 1
ATOM 1437 N N . ILE A 1 181 ? 5.426 4.112 -10.213 1.00 97.06 181 ILE A N 1
ATOM 1438 C CA . ILE A 1 181 ? 5.916 3.513 -8.957 1.00 97.06 181 ILE A CA 1
ATOM 1439 C C . ILE A 1 181 ? 6.376 4.589 -7.967 1.00 97.06 181 ILE A C 1
ATOM 1441 O O . ILE A 1 181 ? 6.008 4.531 -6.794 1.00 97.06 181 ILE A O 1
ATOM 1445 N N . LEU A 1 182 ? 7.144 5.585 -8.416 1.00 97.62 182 LEU A N 1
ATOM 1446 C CA . LEU A 1 182 ? 7.605 6.690 -7.570 1.00 97.62 182 LEU A CA 1
ATOM 1447 C C . LEU A 1 182 ? 6.428 7.482 -6.982 1.00 97.62 182 LEU A C 1
ATOM 1449 O O . LEU A 1 182 ? 6.384 7.731 -5.775 1.00 97.62 182 LEU A O 1
ATOM 1453 N N . ALA A 1 183 ? 5.436 7.813 -7.811 1.00 96.31 183 ALA A N 1
ATOM 1454 C CA . ALA A 1 183 ? 4.215 8.472 -7.364 1.00 96.31 183 ALA A CA 1
ATOM 1455 C C . ALA A 1 183 ? 3.421 7.593 -6.389 1.00 96.31 183 ALA A C 1
ATOM 1457 O O . ALA A 1 183 ? 2.965 8.076 -5.352 1.00 96.31 183 ALA A O 1
ATOM 1458 N N . PHE A 1 184 ? 3.299 6.295 -6.680 1.00 93.94 184 PHE A N 1
ATOM 1459 C CA . PHE A 1 184 ? 2.629 5.330 -5.815 1.00 93.94 184 PHE A CA 1
ATOM 1460 C C . PHE A 1 184 ? 3.309 5.238 -4.446 1.00 93.94 184 PHE A C 1
ATOM 1462 O O . PHE A 1 184 ? 2.624 5.279 -3.428 1.00 93.94 184 PHE A O 1
ATOM 1469 N N . MET A 1 185 ? 4.645 5.217 -4.406 1.00 93.50 185 MET A N 1
ATOM 1470 C CA . MET A 1 185 ? 5.430 5.221 -3.172 1.00 93.50 185 MET A CA 1
ATOM 1471 C C . MET A 1 185 ? 5.061 6.408 -2.279 1.00 93.50 185 MET A C 1
ATOM 1473 O O . MET A 1 185 ? 4.704 6.196 -1.125 1.00 93.50 185 MET A O 1
ATOM 1477 N N . ALA A 1 186 ? 5.061 7.642 -2.791 1.00 93.25 186 ALA A N 1
ATOM 1478 C CA . ALA A 1 186 ? 4.674 8.806 -1.986 1.00 93.25 186 ALA A CA 1
ATOM 1479 C C . ALA A 1 186 ? 3.172 8.848 -1.644 1.00 93.25 186 ALA A C 1
ATOM 1481 O O . ALA A 1 186 ? 2.798 9.397 -0.605 1.00 93.25 186 ALA A O 1
ATOM 1482 N N . LEU A 1 187 ? 2.314 8.260 -2.483 1.00 92.50 187 LEU A N 1
ATOM 1483 C CA . LEU A 1 187 ? 0.866 8.212 -2.274 1.00 92.50 187 LEU A CA 1
ATOM 1484 C C . LEU A 1 187 ? 0.443 7.183 -1.215 1.00 92.50 187 LEU A C 1
ATOM 1486 O O . LEU A 1 187 ? -0.574 7.389 -0.551 1.00 92.50 187 LEU A O 1
ATOM 1490 N N . ILE A 1 188 ? 1.195 6.090 -1.029 1.00 92.12 188 ILE A N 1
ATOM 1491 C CA . ILE A 1 188 ? 0.884 5.046 -0.037 1.00 92.12 188 ILE A CA 1
ATOM 1492 C C . ILE A 1 188 ? 0.666 5.645 1.356 1.00 92.12 188 ILE A C 1
ATOM 1494 O O . ILE A 1 188 ? -0.441 5.491 1.869 1.00 92.12 188 ILE A O 1
ATOM 1498 N N . PRO A 1 189 ? 1.634 6.350 1.978 1.00 91.81 189 PRO A N 1
ATOM 1499 C CA . PRO A 1 189 ? 1.414 6.904 3.301 1.00 91.81 189 PRO A CA 1
ATOM 1500 C C . PRO A 1 189 ? 0.371 8.016 3.258 1.00 91.81 189 PRO A C 1
ATOM 1502 O O . PRO A 1 189 ? -0.386 8.122 4.207 1.00 91.81 189 PRO A O 1
ATOM 1505 N N . ALA A 1 190 ? 0.266 8.784 2.167 1.00 89.25 190 ALA A N 1
ATOM 1506 C CA . ALA A 1 190 ? -0.670 9.904 2.018 1.00 89.25 190 ALA A CA 1
ATOM 1507 C C . ALA A 1 190 ? -2.146 9.511 2.006 1.00 89.25 190 ALA A C 1
ATOM 1509 O O . ALA A 1 190 ? -3.007 10.366 2.192 1.00 89.25 190 ALA A O 1
ATOM 1510 N N . SER A 1 191 ? -2.444 8.246 1.729 1.00 91.00 191 SER A N 1
ATOM 1511 C CA . SER A 1 191 ? -3.780 7.798 1.363 1.00 91.00 191 SER A CA 1
ATOM 1512 C C . SER A 1 191 ? -4.263 6.651 2.244 1.00 91.00 191 SER A C 1
ATOM 1514 O O . SER A 1 191 ? -3.553 6.112 3.092 1.00 91.00 191 SER A O 1
ATOM 1516 N N . LYS A 1 192 ? -5.489 6.207 1.967 1.00 86.56 192 LYS A N 1
ATOM 1517 C CA . LYS A 1 192 ? -6.100 5.004 2.549 1.00 86.56 192 LYS A CA 1
ATOM 1518 C C . LYS A 1 192 ? -5.272 3.737 2.279 1.00 86.56 192 LYS A C 1
ATOM 1520 O O . LYS A 1 192 ? -5.410 2.751 2.994 1.00 86.56 192 LYS A O 1
ATOM 1525 N N . HIS A 1 193 ? -4.369 3.753 1.292 1.00 90.38 193 HIS A N 1
ATOM 1526 C CA . HIS A 1 193 ? -3.494 2.612 1.005 1.00 90.38 193 HIS A CA 1
ATOM 1527 C C . HIS A 1 193 ? -2.316 2.465 1.974 1.00 90.38 193 HIS A C 1
ATOM 1529 O O . HIS A 1 193 ? -1.583 1.477 1.894 1.00 90.38 193 HIS A O 1
ATOM 1535 N N . PHE A 1 194 ? -2.183 3.348 2.967 1.00 91.81 194 PHE A N 1
ATOM 1536 C CA . PHE A 1 194 ? -1.262 3.111 4.073 1.00 91.81 194 PHE A CA 1
ATOM 1537 C C . PHE A 1 194 ? -1.595 1.815 4.832 1.00 91.81 194 PHE A C 1
ATOM 1539 O O . PHE A 1 194 ? -0.701 1.208 5.425 1.00 91.81 194 PHE A O 1
ATOM 1546 N N . HIS A 1 195 ? -2.834 1.312 4.703 1.00 91.62 195 HIS A N 1
ATOM 1547 C CA . HIS A 1 195 ? -3.253 -0.001 5.198 1.00 91.62 195 HIS A CA 1
ATOM 1548 C C . HIS A 1 195 ? -2.307 -1.147 4.809 1.00 91.62 195 HIS A C 1
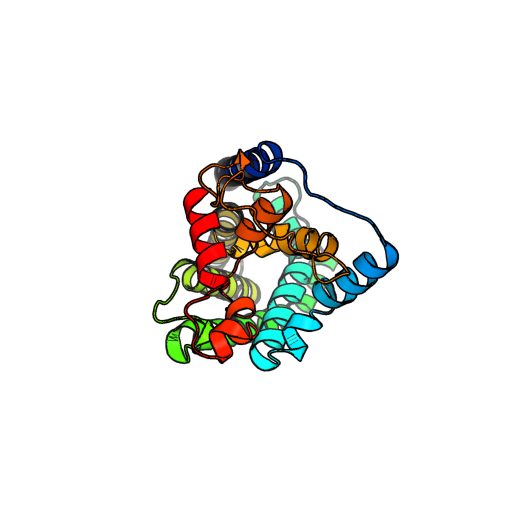ATOM 1550 O O . HIS A 1 195 ? -2.194 -2.103 5.566 1.00 91.62 195 HIS A O 1
ATOM 1556 N N . LEU A 1 196 ? -1.593 -1.056 3.681 1.00 91.06 196 LEU A N 1
ATOM 1557 C CA . LEU A 1 196 ? -0.653 -2.085 3.238 1.00 91.06 196 LEU A CA 1
ATOM 1558 C C . LEU A 1 196 ? 0.475 -2.271 4.258 1.00 91.06 196 LEU A C 1
ATOM 1560 O O . LEU A 1 196 ? 0.910 -3.392 4.506 1.00 91.06 196 LEU A O 1
ATOM 1564 N N . VAL A 1 197 ? 0.906 -1.173 4.881 1.00 90.06 197 VAL A N 1
ATOM 1565 C CA . VAL A 1 197 ? 1.978 -1.154 5.878 1.00 90.06 197 VAL A CA 1
ATOM 1566 C C . VAL A 1 197 ? 1.426 -1.416 7.277 1.00 90.06 197 VAL A C 1
ATOM 1568 O O . VAL A 1 197 ? 1.982 -2.223 8.019 1.00 90.06 197 VAL A O 1
ATOM 1571 N N . VAL A 1 198 ? 0.326 -0.756 7.653 1.00 93.19 198 VAL A N 1
ATOM 1572 C CA . VAL A 1 198 ? -0.173 -0.810 9.040 1.00 93.19 198 VAL A CA 1
ATOM 1573 C C . VAL A 1 198 ? -1.109 -1.983 9.329 1.00 93.19 198 VAL A C 1
ATOM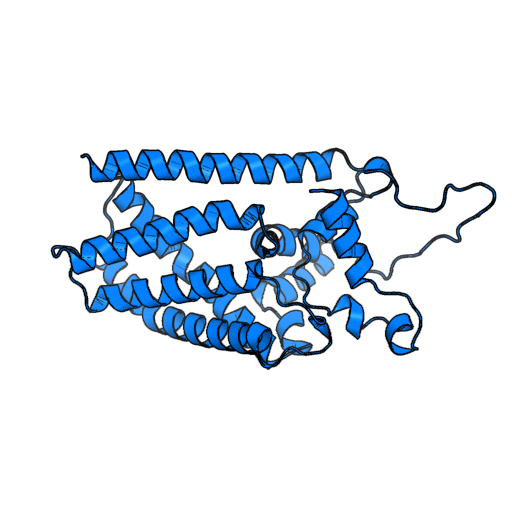 1575 O O . VAL A 1 198 ? -1.184 -2.414 10.478 1.00 93.19 198 VAL A O 1
ATOM 1578 N N . SER A 1 199 ? -1.783 -2.559 8.326 1.00 93.88 199 SER A N 1
ATOM 1579 C CA . SER A 1 199 ? -2.732 -3.661 8.545 1.00 93.88 199 SER A CA 1
ATOM 1580 C C . SER A 1 199 ? -2.089 -4.909 9.157 1.00 93.88 199 SER A C 1
ATOM 1582 O O . SER A 1 199 ? -2.705 -5.478 10.057 1.00 93.88 199 SER A O 1
ATOM 1584 N N . PRO A 1 200 ? -0.890 -5.369 8.745 1.00 94.88 200 PRO A N 1
ATOM 1585 C CA . PRO A 1 200 ? -0.244 -6.495 9.415 1.00 94.88 200 PRO A CA 1
ATOM 1586 C C . PRO A 1 200 ? 0.008 -6.218 10.904 1.00 94.88 200 PRO A C 1
ATOM 1588 O O . PRO A 1 200 ? -0.182 -7.099 11.741 1.00 94.88 200 PRO A O 1
ATOM 1591 N N . ILE A 1 201 ? 0.375 -4.983 11.249 1.00 95.38 201 ILE A N 1
ATOM 1592 C CA . ILE A 1 201 ? 0.652 -4.573 12.629 1.00 95.38 201 ILE A CA 1
ATOM 1593 C C . ILE A 1 201 ? -0.650 -4.548 13.443 1.00 95.38 201 ILE A C 1
ATOM 1595 O O . ILE A 1 201 ? -0.722 -5.135 14.523 1.00 95.38 201 ILE A O 1
ATOM 1599 N N . THR A 1 202 ? -1.721 -3.941 12.922 1.00 94.56 202 THR A N 1
ATOM 1600 C CA . THR A 1 202 ? -3.010 -3.868 13.632 1.00 94.56 202 THR A CA 1
ATOM 1601 C C . THR A 1 202 ? -3.700 -5.217 13.770 1.00 94.56 202 THR A C 1
ATOM 1603 O O . THR A 1 202 ? -4.327 -5.464 14.802 1.00 94.56 202 THR A O 1
ATOM 1606 N N . VAL A 1 203 ? -3.558 -6.114 12.789 1.00 95.12 203 VAL A N 1
ATOM 1607 C CA . VAL A 1 203 ? -4.063 -7.493 12.877 1.00 95.12 203 VAL A CA 1
ATOM 1608 C C . VAL A 1 203 ? -3.360 -8.257 13.997 1.00 95.12 203 VAL A C 1
ATOM 1610 O O . VAL A 1 203 ? -4.036 -8.935 14.774 1.00 95.12 203 VAL A O 1
ATOM 1613 N N . PHE A 1 204 ? -2.037 -8.109 14.129 1.00 96.19 204 PHE A N 1
ATOM 1614 C CA . PHE A 1 204 ? -1.282 -8.707 15.232 1.00 96.19 204 PHE A CA 1
ATOM 1615 C C . PHE A 1 204 ? -1.713 -8.130 16.591 1.00 96.19 204 PHE A C 1
ATOM 1617 O O . PHE A 1 204 ? -1.971 -8.866 17.544 1.00 96.19 204 PHE A O 1
ATOM 1624 N N . LEU A 1 205 ? -1.873 -6.807 16.666 1.00 94.69 205 LEU A N 1
ATOM 1625 C CA . LEU A 1 205 ? -2.261 -6.088 17.881 1.00 94.69 205 LEU A CA 1
ATOM 1626 C C . LEU A 1 205 ? -3.759 -6.192 18.225 1.00 94.69 205 LEU A C 1
ATOM 1628 O O . LEU A 1 205 ? -4.164 -5.768 19.308 1.00 94.69 205 LEU A O 1
ATOM 1632 N N . LYS A 1 206 ? -4.598 -6.794 17.377 1.00 91.75 206 LYS A N 1
ATOM 1633 C CA . LYS A 1 206 ? -6.031 -6.993 17.653 1.00 91.75 206 LYS A CA 1
ATOM 1634 C C . LYS A 1 206 ? -6.244 -7.849 18.908 1.00 91.75 206 LYS A C 1
ATOM 1636 O O . LYS A 1 206 ? -5.773 -8.984 18.956 1.00 91.75 206 LYS A O 1
ATOM 1641 N N . SER A 1 207 ? -7.042 -7.354 19.858 1.00 88.50 207 SER A N 1
ATOM 1642 C CA . SER A 1 207 ? -7.399 -8.096 21.077 1.00 88.50 207 SER A CA 1
ATOM 1643 C C . SER A 1 207 ? -7.941 -9.507 20.764 1.00 88.50 207 SER A C 1
ATOM 1645 O O . SER A 1 207 ? -8.716 -9.680 19.811 1.00 88.50 207 SER A O 1
ATOM 1647 N N . PRO A 1 208 ? -7.503 -10.549 21.490 1.00 85.94 208 PRO A N 1
ATOM 1648 C CA . PRO A 1 208 ? -8.076 -11.890 21.405 1.00 85.94 208 PRO A CA 1
ATOM 1649 C C . PRO A 1 208 ? -9.441 -12.012 22.089 1.00 85.94 208 PRO A C 1
ATOM 1651 O O . PRO A 1 208 ? -10.220 -12.870 21.688 1.00 85.94 208 PRO A O 1
ATOM 1654 N N . GLU A 1 209 ? -9.749 -11.129 23.034 1.00 84.12 209 GLU A N 1
ATOM 1655 C CA . GLU A 1 209 ? -11.033 -11.065 23.733 1.00 84.12 209 GLU A CA 1
ATOM 1656 C C . GLU A 1 209 ? -11.861 -9.873 23.254 1.00 84.12 209 GLU A C 1
ATOM 1658 O O . GLU A 1 209 ? -11.320 -8.840 22.839 1.00 84.12 209 GLU A O 1
ATOM 1663 N N . LEU A 1 210 ? -13.185 -10.022 23.312 1.00 77.88 210 LEU A N 1
ATOM 1664 C CA . LEU A 1 210 ? -14.093 -8.887 23.198 1.00 77.88 210 LEU A CA 1
ATOM 1665 C C . LEU A 1 210 ? -13.819 -7.961 24.388 1.00 77.88 210 LEU A C 1
ATOM 1667 O O . LEU A 1 210 ? -13.762 -8.421 25.524 1.00 77.88 210 LEU A O 1
ATOM 1671 N N . GLY A 1 211 ? -13.562 -6.683 24.106 1.00 70.06 211 GLY A N 1
ATOM 1672 C CA . GLY A 1 211 ? -13.147 -5.733 25.133 1.00 70.06 211 GLY A CA 1
ATOM 1673 C C . GLY A 1 211 ? -14.209 -5.569 26.218 1.00 70.06 211 GLY A C 1
ATOM 1674 O O . GLY A 1 211 ? -15.401 -5.500 25.922 1.00 70.06 211 GLY A O 1
ATOM 1675 N N . THR A 1 212 ? -13.765 -5.471 27.467 1.00 62.75 212 THR A N 1
ATOM 1676 C CA . THR A 1 212 ? -14.585 -4.990 28.578 1.00 62.75 212 THR A CA 1
ATOM 1677 C C . THR A 1 212 ? -14.632 -3.471 28.498 1.00 62.75 212 THR A C 1
ATOM 1679 O O . THR A 1 212 ? -13.622 -2.809 28.737 1.00 62.75 212 THR A O 1
ATOM 1682 N N . VAL A 1 213 ? -15.778 -2.916 28.116 1.00 69.38 213 VAL A N 1
ATOM 1683 C CA . VAL A 1 213 ? -16.000 -1.470 28.202 1.00 69.38 213 VAL A CA 1
ATOM 1684 C C . VAL A 1 213 ? -16.413 -1.182 29.648 1.00 69.38 213 VAL A C 1
ATOM 1686 O O . VAL A 1 213 ? -17.434 -1.726 30.075 1.00 69.38 213 VAL A O 1
ATOM 1689 N N . PRO A 1 214 ? -15.622 -0.428 30.434 1.00 69.19 214 PRO A N 1
ATOM 1690 C CA . PRO A 1 214 ? -16.045 -0.035 31.771 1.00 69.19 214 PRO A CA 1
ATOM 1691 C C . PRO A 1 214 ? -17.306 0.830 31.673 1.00 69.19 214 PRO A C 1
ATOM 1693 O O . PRO A 1 214 ? -17.501 1.545 30.688 1.00 69.19 214 PRO A O 1
ATOM 1696 N N . ASN A 1 215 ? -18.179 0.747 32.676 1.00 78.50 215 ASN A N 1
ATOM 1697 C CA . ASN A 1 215 ? -19.323 1.651 32.746 1.00 78.50 215 ASN A CA 1
ATOM 1698 C C . ASN A 1 215 ? -18.809 3.074 32.965 1.00 78.50 215 ASN A C 1
ATOM 1700 O O . ASN A 1 215 ? -18.060 3.303 33.910 1.00 78.50 215 ASN A O 1
ATOM 1704 N N . LEU A 1 216 ? -19.226 3.994 32.096 1.00 81.25 216 LEU A N 1
ATOM 1705 C CA . LEU A 1 216 ? -18.913 5.415 32.211 1.00 81.25 216 LEU A CA 1
ATOM 1706 C C . LEU A 1 216 ? -19.681 6.014 33.391 1.00 81.25 216 LEU A C 1
ATOM 1708 O O . LEU A 1 216 ? -20.909 5.901 33.455 1.00 81.25 216 LEU A O 1
ATOM 1712 N N . ASP A 1 217 ? -18.965 6.674 34.296 1.00 83.19 217 ASP A N 1
ATOM 1713 C CA . ASP A 1 217 ? -19.559 7.542 35.312 1.00 83.19 217 ASP A CA 1
ATOM 1714 C C . ASP A 1 217 ? -19.665 8.969 34.756 1.00 83.19 217 ASP A C 1
ATOM 1716 O O . ASP A 1 217 ? -18.712 9.746 34.809 1.00 83.19 217 ASP A O 1
ATOM 1720 N N . PHE A 1 218 ? -20.835 9.316 34.214 1.00 80.81 218 PHE A N 1
ATOM 1721 C CA . PHE A 1 218 ? -21.088 10.622 33.591 1.00 80.81 218 PHE A CA 1
ATOM 1722 C C . PHE A 1 218 ? -20.890 11.822 34.535 1.00 80.81 218 PHE A C 1
ATOM 1724 O O . PHE A 1 218 ? -20.768 12.945 34.050 1.00 80.81 218 PHE A O 1
ATOM 1731 N N . GLU A 1 219 ? -20.870 11.620 35.858 1.00 81.44 219 GLU A N 1
ATOM 1732 C CA . GLU A 1 219 ? -20.661 12.704 36.828 1.00 81.44 219 GLU A CA 1
ATOM 1733 C C . GLU A 1 219 ? -19.179 12.956 37.131 1.00 81.44 219 GLU A C 1
ATOM 1735 O O . GLU A 1 219 ? -18.821 14.039 37.598 1.00 81.44 219 GLU A O 1
ATOM 1740 N N . LYS A 1 220 ? -18.306 11.972 36.878 1.00 77.81 220 LYS A N 1
ATOM 1741 C CA . LYS A 1 220 ? -16.874 12.039 37.221 1.00 77.81 220 LYS A CA 1
ATOM 1742 C C . LYS A 1 220 ? -15.947 11.994 36.016 1.00 77.81 220 LYS A C 1
ATOM 1744 O O . LYS A 1 220 ? -14.806 12.442 36.118 1.00 77.81 220 LYS A O 1
ATOM 1749 N N . GLU A 1 221 ? -16.406 11.445 34.900 1.00 76.69 221 GLU A N 1
ATOM 1750 C CA . GLU A 1 221 ? -15.591 11.214 33.715 1.00 76.69 221 GLU A CA 1
ATOM 1751 C C . GLU A 1 221 ? -15.966 12.201 32.608 1.00 76.69 221 GLU A C 1
ATOM 1753 O O . GLU A 1 221 ? -17.136 12.379 32.270 1.00 76.69 221 GLU A O 1
ATOM 1758 N N . GLN A 1 222 ? -14.955 12.836 32.008 1.00 72.44 222 GLN A N 1
ATOM 1759 C CA . GLN A 1 222 ? -15.155 13.542 30.747 1.00 72.44 222 GLN A CA 1
ATOM 1760 C C . GLN A 1 222 ? -15.462 12.517 29.658 1.00 72.44 222 GLN A C 1
ATOM 1762 O O . GLN A 1 222 ? -14.649 11.645 29.355 1.00 72.44 222 GLN A O 1
ATOM 1767 N N . VAL A 1 223 ? -16.655 12.622 29.077 1.00 76.31 223 VAL A N 1
ATOM 1768 C CA . VAL A 1 223 ? -17.105 11.733 28.008 1.00 76.31 223 VAL A CA 1
ATOM 1769 C C . VAL A 1 223 ? -16.782 12.370 26.667 1.00 76.31 223 VAL A C 1
ATOM 1771 O O . VAL A 1 223 ? -17.266 13.454 26.359 1.00 76.31 223 VAL A O 1
ATOM 1774 N N . GLY A 1 224 ? -16.002 11.674 25.846 1.00 75.38 224 GLY A N 1
ATOM 1775 C CA . GLY A 1 224 ? -15.646 12.132 24.508 1.00 75.38 224 GLY A CA 1
ATOM 1776 C C . GLY A 1 224 ? -14.190 11.847 24.167 1.00 75.38 224 GLY A C 1
ATOM 1777 O O . GLY A 1 224 ? -13.411 11.407 25.004 1.00 75.38 224 GLY A O 1
ATOM 1778 N N . LEU A 1 225 ? -13.843 12.070 22.902 1.00 82.19 225 LEU A N 1
ATOM 1779 C CA . LEU A 1 225 ? -12.477 11.986 22.388 1.00 82.19 225 LEU A CA 1
ATOM 1780 C C . LEU A 1 225 ? -12.187 13.321 21.699 1.00 82.19 225 LEU A C 1
ATOM 1782 O O . LEU A 1 225 ? -12.445 13.465 20.505 1.00 82.19 225 LEU A O 1
ATOM 1786 N N . GLU A 1 226 ? -11.752 14.320 22.467 1.00 84.56 226 GLU A N 1
ATOM 1787 C CA . GLU A 1 226 ? -11.567 15.690 21.962 1.00 84.56 226 GLU A CA 1
ATOM 1788 C C . GLU A 1 226 ? -10.139 15.935 21.475 1.00 84.56 226 GLU A C 1
ATOM 1790 O O . GLU A 1 226 ? -9.905 16.657 20.506 1.00 84.56 226 GLU A O 1
ATOM 1795 N N . THR A 1 227 ? -9.166 15.315 22.137 1.00 88.69 227 THR A N 1
ATOM 1796 C CA . THR A 1 227 ? -7.743 15.509 21.889 1.00 88.69 227 THR A CA 1
ATOM 1797 C C . THR A 1 227 ? -7.048 14.191 21.572 1.00 88.69 227 THR A C 1
ATOM 1799 O O . THR A 1 227 ? -7.512 13.098 21.892 1.00 88.69 227 THR A O 1
ATOM 1802 N N . LEU A 1 228 ? -5.849 14.284 20.991 1.00 88.81 228 LEU A N 1
ATOM 1803 C CA . LEU A 1 228 ? -5.003 13.113 20.746 1.00 88.81 228 LEU A CA 1
ATOM 1804 C C . LEU A 1 228 ? -4.681 12.329 22.030 1.00 88.81 228 LEU A C 1
ATOM 1806 O O . LEU A 1 228 ? -4.445 11.127 21.963 1.00 88.81 228 LEU A O 1
ATOM 1810 N N . LYS A 1 229 ? -4.669 12.992 23.193 1.00 89.56 229 LYS A N 1
ATOM 1811 C CA . LYS A 1 229 ? -4.386 12.342 24.480 1.00 89.56 229 LYS A CA 1
ATOM 1812 C C . LYS A 1 229 ? -5.530 11.450 24.954 1.00 89.56 229 LYS A C 1
ATOM 1814 O O . LYS A 1 229 ? -5.281 10.555 25.753 1.00 89.56 229 LYS A O 1
ATOM 1819 N N . ASP A 1 230 ? -6.728 11.649 24.420 1.00 89.00 230 ASP A N 1
ATOM 1820 C CA . ASP A 1 230 ? -7.900 10.831 24.735 1.00 89.00 230 ASP A CA 1
ATOM 1821 C C . ASP A 1 230 ? -7.918 9.545 23.887 1.00 89.00 230 ASP A C 1
ATOM 1823 O O . ASP A 1 230 ? -8.593 8.568 24.207 1.00 89.00 230 ASP A O 1
ATOM 1827 N N . LEU A 1 231 ? -7.124 9.505 22.808 1.00 91.19 231 LEU A N 1
ATOM 1828 C CA . LEU A 1 231 ? -6.994 8.357 21.918 1.00 91.19 231 LEU A CA 1
ATOM 1829 C C . LEU A 1 231 ? -5.826 7.465 22.340 1.00 91.19 231 LEU A C 1
ATOM 1831 O O . LEU A 1 231 ? -4.672 7.865 22.260 1.00 91.19 231 LEU A O 1
ATOM 1835 N N . GLY A 1 232 ? -6.095 6.202 22.671 1.00 92.00 232 GLY A N 1
ATOM 1836 C CA . GLY A 1 232 ? -5.030 5.207 22.821 1.00 92.00 232 GLY A CA 1
ATOM 1837 C C . GLY A 1 232 ? -4.241 4.995 21.520 1.00 92.00 232 GLY A C 1
ATOM 1838 O O . GLY A 1 232 ? -4.808 5.015 20.423 1.00 92.00 232 GLY A O 1
ATOM 1839 N N . SER A 1 233 ? -2.939 4.718 21.621 1.00 94.25 233 SER A N 1
ATOM 1840 C CA . SER A 1 233 ? -2.035 4.522 20.473 1.00 94.25 233 SER A CA 1
ATOM 1841 C C . SER A 1 233 ? -2.525 3.445 19.496 1.00 94.25 233 SER A C 1
ATOM 1843 O O . SER A 1 233 ? -2.336 3.556 18.281 1.00 94.25 233 SER A O 1
ATOM 1845 N N . LYS A 1 234 ? -3.227 2.420 20.001 1.00 92.50 234 LYS A N 1
ATOM 1846 C CA . LYS A 1 234 ? -3.878 1.395 19.172 1.00 92.50 234 LYS A CA 1
ATOM 1847 C C . LYS A 1 234 ? -5.036 1.951 18.343 1.00 92.50 234 LYS A C 1
ATOM 1849 O O . LYS A 1 234 ? -5.163 1.569 17.182 1.00 92.50 234 LYS A O 1
ATOM 1854 N N . THR A 1 235 ? -5.840 2.846 18.908 1.00 92.44 235 THR A N 1
ATOM 1855 C CA . THR A 1 235 ? -6.951 3.511 18.213 1.00 92.44 235 THR A CA 1
ATOM 1856 C C . THR A 1 235 ? -6.426 4.429 17.114 1.00 92.44 235 THR A C 1
ATOM 1858 O O . THR A 1 235 ? -6.917 4.374 15.988 1.00 92.44 235 THR A O 1
ATOM 1861 N N . VAL A 1 236 ? -5.365 5.193 17.396 1.00 94.56 236 VAL A N 1
ATOM 1862 C CA . VAL A 1 236 ? -4.681 6.027 16.391 1.00 94.56 236 VAL A CA 1
ATOM 1863 C C . VAL A 1 236 ? -4.160 5.169 15.232 1.00 94.56 236 VAL A C 1
ATOM 1865 O O . VAL A 1 236 ? -4.365 5.492 14.063 1.00 94.56 236 VAL A O 1
ATOM 1868 N N . LEU A 1 237 ? -3.534 4.028 15.535 1.00 94.44 237 LEU A N 1
ATOM 1869 C CA . LEU A 1 237 ? -3.051 3.098 14.513 1.00 94.44 237 LEU A CA 1
ATOM 1870 C C . LEU A 1 237 ? -4.197 2.479 13.680 1.00 94.44 237 LEU A C 1
ATOM 1872 O O . LEU A 1 237 ? -4.061 2.303 12.465 1.00 94.44 237 LEU A O 1
ATOM 1876 N N . ASP A 1 238 ? -5.332 2.164 14.309 1.00 92.94 238 ASP A N 1
ATOM 1877 C CA . ASP A 1 238 ? -6.515 1.632 13.621 1.00 92.94 238 ASP A CA 1
ATOM 1878 C C . ASP A 1 238 ? -7.159 2.660 12.684 1.00 92.94 238 ASP A C 1
ATOM 1880 O O . ASP A 1 238 ? -7.568 2.289 11.579 1.00 92.94 238 ASP A O 1
ATOM 1884 N N . ALA A 1 239 ? -7.176 3.943 13.064 1.00 93.06 239 ALA A N 1
ATOM 1885 C CA . ALA A 1 239 ? -7.652 5.033 12.210 1.00 93.06 239 ALA A CA 1
ATOM 1886 C C . ALA A 1 239 ? -6.881 5.087 10.881 1.00 93.06 239 ALA A C 1
ATOM 1888 O O . ALA A 1 239 ? -7.478 5.168 9.808 1.00 93.06 239 ALA A O 1
ATOM 1889 N N . PHE A 1 240 ? -5.559 4.902 10.926 1.00 93.38 240 PHE A N 1
ATOM 1890 C CA . PHE A 1 240 ? -4.709 4.856 9.733 1.00 93.38 240 PHE A CA 1
ATOM 1891 C C . PHE A 1 240 ? -4.788 3.549 8.924 1.00 93.38 240 PHE A C 1
ATOM 1893 O O . PHE A 1 240 ? -4.236 3.478 7.826 1.00 93.38 240 PHE A O 1
ATOM 1900 N N . THR A 1 241 ? -5.470 2.515 9.429 1.00 92.69 241 THR A N 1
ATOM 1901 C CA . THR A 1 241 ? -5.682 1.241 8.712 1.00 92.69 241 THR A CA 1
ATOM 1902 C C . THR A 1 241 ? -6.999 1.228 7.924 1.00 92.69 241 THR A C 1
ATOM 1904 O O . THR A 1 241 ? -7.234 0.338 7.100 1.00 92.69 241 THR A O 1
ATOM 1907 N N . CYS A 1 242 ? -7.891 2.193 8.160 1.00 89.44 242 CYS A N 1
ATOM 1908 C CA . CYS A 1 242 ? -9.198 2.226 7.520 1.00 89.44 242 CYS A CA 1
ATOM 1909 C C . CYS A 1 242 ? -9.093 2.375 5.994 1.00 89.44 242 CYS A C 1
ATOM 1911 O O . CYS A 1 242 ? -8.469 3.295 5.475 1.00 89.44 242 CYS A O 1
ATOM 1913 N N . VAL A 1 243 ? -9.787 1.491 5.271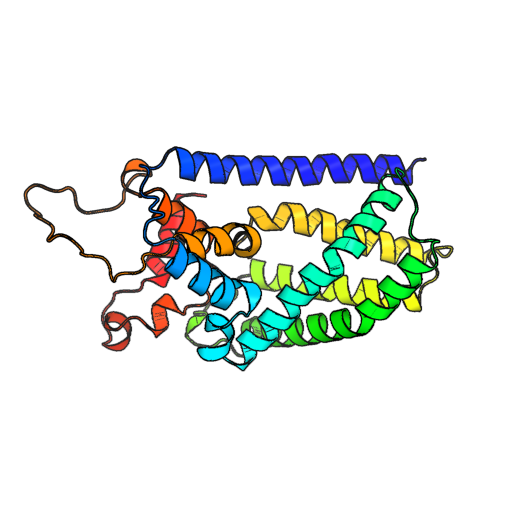 1.00 89.50 243 VAL A N 1
ATOM 1914 C CA . VAL A 1 243 ? -9.938 1.556 3.802 1.00 89.50 243 VAL A CA 1
ATOM 1915 C C . VAL A 1 243 ? -11.389 1.678 3.355 1.00 89.50 243 VAL A C 1
ATOM 1917 O O . VAL A 1 243 ? -11.756 1.284 2.248 1.00 89.50 243 VAL A O 1
ATOM 1920 N N . GLU A 1 244 ? -12.260 2.140 4.255 1.00 88.69 244 GLU A N 1
ATOM 1921 C CA . GLU A 1 244 ? -13.697 2.298 4.005 1.00 88.69 244 GLU A CA 1
ATOM 1922 C C . GLU A 1 244 ? -14.391 1.018 3.507 1.00 88.69 244 GLU A C 1
ATOM 1924 O O . GLU A 1 244 ? -15.402 1.069 2.803 1.00 88.69 244 GLU A O 1
ATOM 1929 N N . CYS A 1 245 ? -13.877 -0.162 3.866 1.00 87.75 245 CYS A N 1
ATOM 1930 C CA . CYS A 1 245 ? -14.457 -1.428 3.414 1.00 87.75 245 CYS A CA 1
ATOM 1931 C C . CYS A 1 245 ? -15.891 -1.635 3.938 1.00 87.75 245 CYS A C 1
ATOM 1933 O O . CYS A 1 245 ? -16.641 -2.443 3.382 1.00 87.75 245 CYS A O 1
ATOM 1935 N N . GLY A 1 246 ? -16.258 -0.933 5.015 1.00 88.06 246 GLY A N 1
ATOM 1936 C CA . GLY A 1 246 ? -17.578 -0.962 5.640 1.00 88.06 246 GLY A CA 1
ATOM 1937 C C . GLY A 1 246 ? -17.911 -2.272 6.345 1.00 88.06 246 GLY A C 1
ATOM 1938 O O . GLY A 1 246 ? -19.072 -2.502 6.651 1.00 88.06 246 GLY A O 1
ATOM 1939 N N . ARG A 1 247 ? -16.924 -3.145 6.597 1.00 87.94 247 ARG A N 1
ATOM 1940 C CA . ARG A 1 247 ? -17.127 -4.394 7.357 1.00 87.94 247 ARG A CA 1
ATOM 1941 C C . ARG A 1 247 ? -17.556 -4.120 8.798 1.00 87.94 247 ARG A C 1
ATOM 1943 O O . ARG A 1 247 ? -18.476 -4.762 9.283 1.00 87.94 247 ARG A O 1
ATOM 1950 N N . CYS A 1 248 ? -16.927 -3.138 9.445 1.00 89.25 248 CYS A N 1
ATOM 1951 C CA . CYS A 1 248 ? -17.301 -2.695 10.790 1.00 89.25 248 CYS A CA 1
ATOM 1952 C C . CYS A 1 248 ? -18.760 -2.226 10.862 1.00 89.25 248 CYS A C 1
ATOM 1954 O O . CYS A 1 248 ? -19.428 -2.502 11.848 1.00 89.25 248 CYS A O 1
ATOM 1956 N N . GLN A 1 249 ? -19.259 -1.595 9.797 1.00 89.56 249 GLN A N 1
ATOM 1957 C CA . GLN A 1 249 ? -20.637 -1.124 9.726 1.00 89.56 249 GLN A CA 1
ATOM 1958 C C . GLN A 1 249 ? -21.638 -2.260 9.539 1.00 89.56 249 GLN A C 1
ATOM 1960 O O . GLN A 1 249 ? -22.583 -2.387 10.308 1.00 89.56 249 GLN A O 1
ATOM 1965 N N . VAL A 1 250 ? -21.429 -3.108 8.528 1.00 87.44 250 VAL A N 1
ATOM 1966 C CA . VAL A 1 250 ? -22.398 -4.167 8.191 1.00 87.44 250 VAL A CA 1
ATOM 1967 C C . VAL A 1 250 ? -22.489 -5.256 9.258 1.00 87.44 250 VAL A C 1
ATOM 1969 O O . VAL A 1 250 ? -23.521 -5.901 9.366 1.00 87.44 250 VAL A O 1
ATOM 1972 N N . ASN A 1 251 ? -21.429 -5.448 10.047 1.00 88.69 251 ASN A N 1
ATOM 1973 C CA . ASN A 1 251 ? -21.404 -6.423 11.135 1.00 88.69 251 ASN A CA 1
ATOM 1974 C C . ASN A 1 251 ? -21.799 -5.808 12.490 1.00 88.69 251 ASN A C 1
ATOM 1976 O O . ASN A 1 251 ? -21.741 -6.505 13.500 1.00 88.69 251 ASN A O 1
ATOM 1980 N N . CYS A 1 252 ? -22.140 -4.515 12.547 1.00 90.12 252 CYS A N 1
ATOM 1981 C CA . CYS A 1 252 ? -22.530 -3.853 13.788 1.00 90.12 252 CYS A CA 1
ATOM 1982 C C . CYS A 1 252 ? -23.988 -4.205 14.141 1.00 90.12 252 CYS A C 1
ATOM 1984 O O . CYS A 1 252 ? -24.887 -3.849 13.375 1.00 90.12 252 CYS A O 1
ATOM 1986 N N . PRO A 1 253 ? -24.259 -4.834 15.304 1.00 91.56 253 PRO A N 1
ATOM 1987 C CA . PRO A 1 253 ? -25.626 -5.172 15.703 1.00 91.56 253 PRO A CA 1
ATOM 1988 C C . PRO A 1 253 ? -26.521 -3.941 15.875 1.00 91.56 253 PRO A C 1
ATOM 1990 O O . PRO A 1 253 ? -27.678 -3.965 15.471 1.00 91.56 253 PRO A O 1
ATOM 1993 N N . ALA A 1 254 ? -25.979 -2.847 16.423 1.00 91.50 254 ALA A N 1
ATOM 1994 C CA . ALA A 1 254 ? -26.724 -1.605 16.621 1.00 91.50 254 ALA A CA 1
ATOM 1995 C C . ALA A 1 254 ? -27.168 -0.990 15.285 1.00 91.50 254 ALA A C 1
ATOM 1997 O O . ALA A 1 254 ? -28.342 -0.665 15.125 1.00 91.50 254 ALA A O 1
ATOM 1998 N N . TRP A 1 255 ? -26.263 -0.915 14.304 1.00 89.62 255 TRP A N 1
ATOM 1999 C CA . TRP A 1 255 ? -26.614 -0.483 12.951 1.00 89.62 255 TRP A CA 1
ATOM 2000 C C . TRP A 1 255 ? -27.656 -1.405 12.307 1.00 89.62 255 TRP A C 1
ATOM 2002 O O . TRP A 1 255 ? -28.627 -0.933 11.722 1.00 89.62 255 TRP A O 1
ATOM 2012 N N . GLY A 1 256 ? -27.485 -2.724 12.450 1.00 89.50 256 GLY A N 1
ATOM 2013 C CA . GLY A 1 256 ? -28.440 -3.715 11.948 1.00 89.50 256 GLY A CA 1
ATOM 2014 C C . GLY A 1 256 ? -29.836 -3.586 12.567 1.00 89.50 256 GLY A C 1
ATOM 2015 O O . GLY A 1 256 ? -30.825 -3.860 11.896 1.00 89.50 256 GLY A O 1
ATOM 2016 N N . ALA A 1 257 ? -29.925 -3.111 13.812 1.00 94.12 257 ALA A N 1
ATOM 2017 C CA . ALA A 1 257 ? -31.174 -2.818 14.514 1.00 94.12 257 ALA A CA 1
ATOM 2018 C C . ALA A 1 257 ? -31.744 -1.414 14.214 1.00 94.12 257 ALA A C 1
ATOM 2020 O O . ALA A 1 257 ? -32.674 -0.977 14.892 1.00 94.12 257 ALA A O 1
ATOM 2021 N N . GLY A 1 258 ? -31.179 -0.681 13.247 1.00 91.00 258 GLY A N 1
ATOM 2022 C CA . GLY A 1 258 ? -31.627 0.663 12.872 1.00 91.00 258 GLY A CA 1
ATOM 2023 C C . GLY A 1 258 ? -31.261 1.759 13.877 1.00 91.00 258 GLY A C 1
ATOM 2024 O O . GLY A 1 258 ? -31.864 2.828 13.856 1.00 91.00 258 GLY A O 1
ATOM 2025 N N . LYS A 1 259 ? -30.301 1.513 14.779 1.00 93.06 259 LYS A N 1
ATOM 2026 C CA . LYS A 1 259 ? -29.763 2.544 15.678 1.00 93.06 259 LYS A CA 1
ATOM 2027 C C . LYS A 1 259 ? -28.749 3.423 14.944 1.00 93.06 259 LYS A C 1
ATOM 2029 O O . LYS A 1 259 ? -28.126 3.000 13.974 1.00 93.06 259 LYS A O 1
ATOM 2034 N N . GLU A 1 260 ? -28.530 4.624 15.471 1.00 89.06 260 GLU A N 1
ATOM 2035 C CA . GLU A 1 260 ? -27.667 5.645 14.857 1.00 89.06 260 GLU A CA 1
ATOM 2036 C C . GLU A 1 260 ? -26.168 5.289 14.847 1.00 89.06 260 GLU A C 1
ATOM 2038 O O . GLU A 1 260 ? -25.395 5.884 14.096 1.00 89.06 260 GLU A O 1
ATOM 2043 N N . LEU A 1 261 ? -25.733 4.308 15.649 1.00 89.25 261 LEU A N 1
ATOM 2044 C CA . LEU A 1 261 ? -24.318 3.962 15.781 1.00 89.25 261 LEU A CA 1
ATOM 2045 C C . LEU A 1 261 ? -23.713 3.494 14.447 1.00 89.25 261 LEU A C 1
ATOM 2047 O O . LEU A 1 261 ? -24.090 2.460 13.890 1.00 89.25 261 LEU A O 1
ATOM 2051 N N . ASN A 1 262 ? -22.691 4.220 13.987 1.00 89.44 262 ASN A N 1
ATOM 2052 C CA . ASN A 1 262 ? -21.936 3.912 12.778 1.00 89.44 262 ASN A CA 1
ATOM 2053 C C . ASN A 1 262 ? -20.430 3.807 13.079 1.00 89.44 262 ASN A C 1
ATOM 2055 O O . ASN A 1 262 ? -19.714 4.810 13.004 1.00 89.44 262 ASN A O 1
ATOM 2059 N N . PRO A 1 263 ? -19.906 2.604 13.397 1.00 89.94 263 PRO A N 1
ATOM 2060 C CA . PRO A 1 263 ? -18.486 2.430 13.700 1.00 89.94 263 PRO A CA 1
ATOM 2061 C C . PRO A 1 263 ? -17.545 2.836 12.560 1.00 89.94 263 PRO A C 1
ATOM 2063 O O . PRO A 1 263 ? -16.397 3.194 12.813 1.00 89.94 263 PRO A O 1
ATOM 2066 N N . LYS A 1 264 ? -17.996 2.785 11.296 1.00 91.06 264 LYS A N 1
ATOM 2067 C CA . LYS A 1 264 ? -17.188 3.263 10.162 1.00 91.06 264 LYS A CA 1
ATOM 2068 C C . LYS A 1 264 ? -16.998 4.779 10.236 1.00 91.06 264 LYS A C 1
ATOM 2070 O O . LYS A 1 264 ? -15.882 5.239 10.023 1.00 91.06 264 LYS A O 1
ATOM 2075 N N . ALA A 1 265 ? -18.061 5.527 10.526 1.00 89.44 265 ALA A N 1
ATOM 2076 C CA . ALA A 1 265 ? -18.020 6.982 10.628 1.00 89.44 265 ALA A CA 1
ATOM 2077 C C . ALA A 1 265 ? -17.093 7.439 11.757 1.00 89.44 265 ALA A C 1
ATOM 2079 O O . ALA A 1 265 ? -16.276 8.319 11.521 1.00 89.44 265 ALA A O 1
ATOM 2080 N N . ILE A 1 266 ? -17.137 6.773 12.918 1.00 90.38 266 ILE A N 1
ATOM 2081 C CA . ILE A 1 266 ? -16.245 7.076 14.050 1.00 90.38 266 ILE A CA 1
ATOM 2082 C C . ILE A 1 266 ? -14.775 6.969 13.625 1.00 90.38 266 ILE A C 1
ATOM 2084 O O . ILE A 1 266 ? -14.012 7.908 13.811 1.00 90.38 266 ILE A O 1
ATOM 2088 N N . ILE A 1 267 ? -14.383 5.859 12.988 1.00 91.94 267 ILE A N 1
ATOM 2089 C CA . ILE A 1 267 ? -12.993 5.650 12.546 1.00 91.94 267 ILE A CA 1
ATOM 2090 C C . ILE A 1 267 ? -12.564 6.703 11.515 1.00 91.94 267 ILE A C 1
ATOM 2092 O O . ILE A 1 267 ? -11.432 7.176 11.570 1.00 91.94 267 ILE A O 1
ATOM 2096 N N . LEU A 1 268 ? -13.448 7.061 10.577 1.00 89.94 268 LEU A N 1
ATOM 2097 C CA . LEU A 1 268 ? -13.151 8.077 9.562 1.00 89.94 268 LEU A CA 1
ATOM 2098 C C . LEU A 1 268 ? -13.012 9.471 10.179 1.00 89.94 268 LEU A C 1
ATOM 2100 O O . LEU A 1 268 ? -12.048 10.157 9.881 1.00 89.94 268 LEU A O 1
ATOM 2104 N N . GLN A 1 269 ? -13.891 9.850 11.106 1.00 90.44 269 GLN A N 1
ATOM 2105 C CA . GLN A 1 269 ? -13.785 11.119 11.831 1.00 90.44 269 GLN A CA 1
ATOM 2106 C C . GLN A 1 269 ? -12.514 11.183 12.685 1.00 90.44 269 GLN A C 1
ATOM 2108 O O . GLN A 1 269 ? -11.846 12.212 12.716 1.00 90.44 269 GLN A O 1
ATOM 2113 N N . THR A 1 270 ? -12.133 10.076 13.336 1.00 91.62 270 THR A N 1
ATOM 2114 C CA . THR A 1 270 ? -10.846 9.986 14.041 1.00 91.62 270 THR A CA 1
ATOM 2115 C C . THR A 1 270 ? -9.677 10.159 13.076 1.00 91.62 270 THR A C 1
ATOM 2117 O O . THR A 1 270 ? -8.726 10.860 13.393 1.00 91.62 270 THR A O 1
ATOM 2120 N N . GLN A 1 271 ? -9.732 9.539 11.895 1.00 90.62 271 GLN A N 1
ATOM 2121 C CA . GLN A 1 271 ? -8.701 9.698 10.873 1.00 90.62 271 GLN A CA 1
ATOM 2122 C C . GLN A 1 271 ? -8.605 11.149 10.380 1.00 90.62 271 GLN A C 1
ATOM 2124 O O . GLN A 1 271 ? -7.495 11.662 10.278 1.00 90.62 271 GLN A O 1
ATOM 2129 N N . ASP A 1 272 ? -9.737 11.799 10.115 1.00 89.25 272 ASP A N 1
ATOM 2130 C CA . ASP A 1 272 ? -9.795 13.187 9.650 1.00 89.25 272 ASP A CA 1
ATOM 2131 C C . ASP A 1 272 ? -9.253 14.157 10.710 1.00 89.25 272 ASP A C 1
ATOM 2133 O O . ASP A 1 272 ? -8.502 15.063 10.375 1.00 89.25 272 ASP A O 1
ATOM 2137 N N . GLY A 1 273 ? -9.544 13.928 11.995 1.00 90.25 273 GLY A N 1
ATOM 2138 C CA . GLY A 1 273 ? -8.993 14.727 13.097 1.00 90.25 273 GLY A CA 1
ATOM 2139 C C . GLY A 1 273 ? -7.488 14.536 13.341 1.00 90.25 273 GLY A C 1
ATOM 2140 O O . GLY A 1 273 ? -6.878 15.325 14.062 1.00 90.25 273 GLY A O 1
ATOM 2141 N N . LEU A 1 274 ? -6.877 13.494 12.766 1.00 89.88 274 LEU A N 1
ATOM 2142 C CA . LEU A 1 274 ? -5.443 13.207 12.875 1.00 89.88 274 LEU A CA 1
ATOM 2143 C C . LEU A 1 274 ? -4.613 13.772 11.708 1.00 89.88 274 LEU A C 1
ATOM 2145 O O . LEU A 1 274 ? -3.382 13.793 11.814 1.00 89.88 274 LEU A O 1
ATOM 2149 N N . LEU A 1 275 ? -5.239 14.142 10.586 1.00 84.25 275 LEU A N 1
ATOM 2150 C CA . LEU A 1 275 ? -4.569 14.556 9.343 1.00 84.25 275 LEU A CA 1
ATOM 2151 C C . LEU A 1 275 ? -4.512 16.076 9.183 1.00 84.25 275 LEU A C 1
ATOM 2153 O O . LEU A 1 275 ? -3.445 16.528 8.694 1.00 84.25 275 LEU A O 1
#

Sequence (275 aa):
MIPVLVFWLLFVIFIGAFAAQVARRVRLILAAPNTFNVDRIAVRAGRWLGDVLFQRRTILERPIPGVAHALVFWGFIAFAGYTTVEFLKGLGIVDLTATSWFHKYRMALTPFAAAVLAGILVLLVRRAFLRPVALGSHVSAESIVIGLFIAMLMITYLLTFRLDETRMAGHLNWWLHMLVILAFMALIPASKHFHLVVSPITVFLKSPELGTVPNLDFEKEQVGLETLKDLGSKTVLDAFTCVECGRCQVNCPAWGAGKELNPKAIILQTQDGLL

Mean predicted aligned error: 4.75 Å

Secondary structure (DSSP, 8-state):
-HHHHHHHHHHHHHHHHHHHHHHHHHHHHHHS-------SHHHHHHHHIIIIIS-HHHHHHSHHHHHHHHHHHHHHHHHHHHHHHHHHHHTTS---TTSHHHHHHHHHTHHHHHHHHHHHHHHHHIIIII--GGG-SS--HHHHHHHHHHHHHHHHHHHTTTS-TTSHHHHHHHHHHHHHHHHHHHHHHHSGGGHHHHHHHHHHHS-SS----PPP-TTTS--S--SGGGS-HHHHHHHTT-----HHHHT-HHHHTT-S--HHHHHHHHHHHH-

pLDDT: mean 92.63, std 6.07, range [62.75, 98.69]

Foldseek 3Di:
DVQLVVLVVLLCVLVVLLVVLVVLLVVLLVVEAAPFDQPPVVVLVVQLCCCPQVVNVLCVVPPLLSQLVNLQLVLCVLCVVVLVQLSCVSNVNDHPCPPPVNVVSLVVSLVSLVSNLVSLVSVLCCQVPVPDPLLPDDRPPLSNVVSVLSNLLSVLSVCCVVDDCVDPVNVVSSVSNSVSVSVVSSVCSVDLNVLSVLVSVLSSRDDPDDDDDDDDDPVPDDDDDDDSHSDHSSLSSVLSNDPSSNPCPVPDVCNVVVHPDGPNVVSPVSNVVSD